Protein AF-A0A388LD22-F1 (afdb_monomer_lite)

Radius of gyration: 43.07 Å; chains: 1; bounding box: 97×77×135 Å

Secondary structure (DSSP, 8-state):
-HHHHHHHHHHHHHHHHHHHHHHHHHHHHHHHHHHHHHHHHHHHHHHHHHHHHHHHHHHHHHHHHHHHHHHHHHHHHHHHHHHHHHHHHHHHHHHHHHHHHHSS---------------------THHHHHHHHHHHHHT--------------------------------------------------------------------PPPP-------------GGGS-HHHHHHHHHHHHHHHHTS-HHHHHHHHHHTT--GGGGGGS--

Organism: Chara braunii (NCBI:txid69332)

Foldseek 3Di:
DVVVVVVVVVVVVVVVVVVVVVVVVVVVVVVVVVVVVVVVVVVVVVVVVVVVVVVVVVVVVVVVVVVVVVVVVVVVVVVVVVVVVVVVVVCVVVVVVVVVVVVPDDDDPDDDDDDDDDDDPDPDDPVVVVVVVVVVVVVVPCPDPPDPPDDDPPPDDDPPPDPPPPDPPPDPPPPPPPDDDPDDDDDDDDDDDDDDDDDDDDDPPDDPDDDDDDDDDPDPDDPPPCPVPDPVVVVVVVVVVVVVVVPDDPVVVCVVCVVVVHDPPPVVPPPD

pLDDT: mean 76.44, std 18.92, range [42.19, 98.38]

Structure (mmCIF, N/CA/C/O backbone):
data_AF-A0A388LD22-F1
#
_entry.id   AF-A0A388LD22-F1
#
loop_
_atom_site.group_PDB
_atom_site.id
_atom_site.type_symbol
_atom_site.label_atom_id
_atom_site.label_alt_id
_atom_site.label_comp_id
_atom_site.label_asym_id
_atom_site.label_entity_id
_atom_site.label_seq_id
_atom_site.pdbx_PDB_ins_code
_atom_site.Cartn_x
_atom_site.Cartn_y
_atom_site.Cartn_z
_atom_site.occupancy
_atom_site.B_iso_or_equiv
_atom_site.auth_seq_id
_atom_site.auth_comp_id
_atom_site.auth_asym_id
_atom_site.auth_atom_id
_atom_site.pdbx_PDB_model_num
ATOM 1 N N . MET A 1 1 ? 52.235 -2.808 -71.704 1.00 69.81 1 MET A N 1
ATOM 2 C CA . MET A 1 1 ? 52.007 -1.553 -70.955 1.00 69.81 1 MET A CA 1
ATOM 3 C C . MET A 1 1 ? 50.597 -1.474 -70.365 1.00 69.81 1 MET A C 1
ATOM 5 O O . MET A 1 1 ? 50.508 -1.352 -69.155 1.00 69.81 1 MET A O 1
ATOM 9 N N . GLN A 1 2 ? 49.519 -1.653 -71.145 1.00 79.75 2 GLN A N 1
ATOM 10 C CA . GLN A 1 2 ? 48.123 -1.563 -70.656 1.00 79.75 2 GLN A CA 1
ATOM 11 C C . GLN A 1 2 ? 47.804 -2.448 -69.430 1.00 79.75 2 GLN A C 1
ATOM 13 O O . GLN A 1 2 ? 47.361 -1.948 -68.404 1.00 79.75 2 GLN A O 1
ATOM 18 N N . LYS A 1 3 ? 48.159 -3.742 -69.484 1.00 83.69 3 LYS A N 1
ATOM 19 C CA . LYS A 1 3 ? 47.869 -4.717 -68.411 1.00 83.69 3 LYS A CA 1
ATOM 20 C C . LYS A 1 3 ? 48.459 -4.347 -67.040 1.00 83.69 3 LYS A C 1
ATOM 22 O O . LYS A 1 3 ? 47.874 -4.673 -66.016 1.00 83.69 3 LYS A O 1
ATOM 27 N N . VAL A 1 4 ? 49.608 -3.665 -67.016 1.00 86.69 4 VAL A N 1
ATOM 28 C CA . VAL A 1 4 ? 50.278 -3.244 -65.769 1.00 86.69 4 VAL A CA 1
ATOM 29 C C . VAL A 1 4 ? 49.558 -2.048 -65.140 1.00 86.69 4 VAL A C 1
ATOM 31 O O . VAL A 1 4 ? 49.482 -1.946 -63.917 1.00 86.69 4 VAL A O 1
ATOM 34 N N . PHE A 1 5 ? 48.996 -1.162 -65.966 1.00 87.69 5 PHE A N 1
ATOM 35 C CA . PHE A 1 5 ? 48.188 -0.035 -65.502 1.00 87.69 5 PHE A CA 1
ATOM 36 C C . PHE A 1 5 ? 46.855 -0.501 -64.913 1.00 87.69 5 PHE A C 1
ATOM 38 O O . PHE A 1 5 ? 46.492 -0.062 -63.822 1.00 87.69 5 PHE A O 1
ATOM 45 N N . ASP A 1 6 ? 46.177 -1.442 -65.570 1.00 91.38 6 ASP A N 1
ATOM 46 C CA . ASP A 1 6 ? 44.896 -1.979 -65.093 1.00 91.38 6 ASP A CA 1
ATOM 47 C C . ASP A 1 6 ? 45.047 -2.669 -63.726 1.00 91.38 6 ASP A C 1
ATOM 49 O O . ASP A 1 6 ? 44.253 -2.447 -62.809 1.00 91.38 6 ASP A O 1
ATOM 53 N N . GLU A 1 7 ? 46.127 -3.430 -63.529 1.00 91.25 7 GLU A N 1
ATOM 54 C CA . GLU A 1 7 ? 46.421 -4.082 -62.249 1.00 91.25 7 GLU A CA 1
ATOM 55 C C . GLU A 1 7 ? 46.709 -3.069 -61.122 1.00 91.25 7 GLU A C 1
ATOM 57 O O . GLU A 1 7 ? 46.313 -3.272 -59.969 1.00 91.25 7 GLU A O 1
ATOM 62 N N . GLN A 1 8 ? 47.367 -1.946 -61.433 1.00 91.06 8 GLN A N 1
ATOM 63 C CA . GLN A 1 8 ? 47.587 -0.870 -60.463 1.00 91.06 8 GLN A CA 1
ATOM 64 C C . GLN A 1 8 ? 46.289 -0.136 -60.101 1.00 91.06 8 GLN A C 1
ATOM 66 O O . GLN A 1 8 ? 46.113 0.232 -58.935 1.00 91.06 8 GLN A O 1
ATOM 71 N N . CYS A 1 9 ? 45.377 0.056 -61.058 1.00 91.19 9 CYS A N 1
ATOM 72 C CA . CYS A 1 9 ? 44.057 0.638 -60.815 1.00 91.19 9 CYS A CA 1
ATOM 73 C C . CYS A 1 9 ? 43.210 -0.257 -59.898 1.00 91.19 9 CYS A C 1
ATOM 75 O O . CYS A 1 9 ? 42.707 0.226 -58.883 1.00 91.19 9 CYS A O 1
ATOM 77 N N . LEU A 1 10 ? 43.162 -1.568 -60.162 1.00 92.38 10 LEU A N 1
ATOM 78 C CA . LEU A 1 10 ? 42.435 -2.534 -59.327 1.00 92.38 10 LEU A CA 1
ATOM 79 C C . LEU A 1 10 ? 42.973 -2.585 -57.888 1.00 92.38 10 LEU A C 1
ATOM 81 O O . LEU A 1 10 ? 42.200 -2.581 -56.931 1.00 92.38 10 LEU A O 1
ATOM 85 N N . LYS A 1 11 ? 44.301 -2.550 -57.703 1.00 93.56 11 LYS A N 1
ATOM 86 C CA . LYS A 1 11 ? 44.918 -2.514 -56.361 1.00 93.56 11 LYS A CA 1
ATOM 87 C C . LYS A 1 11 ? 44.591 -1.228 -55.591 1.00 93.56 11 LYS A C 1
ATOM 89 O O . LYS A 1 11 ? 44.480 -1.266 -54.364 1.00 93.56 11 LYS A O 1
ATOM 94 N N . LYS A 1 12 ? 44.458 -0.085 -56.272 1.00 91.75 12 LYS A N 1
ATOM 95 C CA . LYS A 1 12 ? 44.062 1.190 -55.643 1.00 91.75 12 LYS A CA 1
ATOM 96 C C . LYS A 1 12 ? 42.580 1.193 -55.270 1.00 91.75 12 LYS A C 1
ATOM 98 O O . LYS A 1 12 ? 42.243 1.604 -54.162 1.00 91.75 12 LYS A O 1
ATOM 103 N N . GLU A 1 13 ? 41.723 0.682 -56.148 1.00 92.69 13 GLU A N 1
ATOM 104 C CA . GLU A 1 13 ? 40.285 0.555 -55.900 1.00 92.69 13 GLU A CA 1
ATOM 105 C C . GLU A 1 13 ? 39.991 -0.407 -54.739 1.00 92.69 13 GLU A C 1
ATOM 107 O O . GLU A 1 13 ? 39.203 -0.093 -53.845 1.00 92.69 13 GLU A O 1
ATOM 112 N N . GLU A 1 14 ? 40.699 -1.537 -54.667 1.00 93.19 14 GLU A N 1
ATOM 113 C CA . GLU A 1 14 ? 40.552 -2.486 -53.565 1.00 93.19 14 GLU A CA 1
ATOM 114 C C . GLU A 1 14 ? 40.976 -1.876 -52.217 1.00 93.19 14 GLU A C 1
ATOM 116 O O . GLU A 1 14 ? 40.280 -2.041 -51.209 1.00 93.19 14 GLU A O 1
ATOM 121 N N . LYS A 1 15 ? 42.090 -1.128 -52.182 1.00 94.25 15 LYS A N 1
ATOM 122 C CA . LYS A 1 15 ? 42.523 -0.403 -50.976 1.00 94.25 15 LYS A CA 1
ATOM 123 C C . LYS A 1 15 ? 41.493 0.643 -50.549 1.00 94.25 15 LYS A C 1
ATOM 125 O O . LYS A 1 15 ? 41.143 0.682 -49.370 1.00 94.25 15 LYS A O 1
ATOM 130 N N . ALA A 1 16 ? 40.950 1.414 -51.493 1.00 93.94 16 ALA A N 1
ATOM 131 C CA . ALA A 1 16 ? 39.903 2.396 -51.216 1.00 93.94 16 ALA A CA 1
ATOM 132 C C . ALA A 1 16 ? 38.631 1.737 -50.651 1.00 93.94 16 ALA A C 1
ATOM 134 O O . ALA A 1 16 ? 38.069 2.220 -49.664 1.00 93.94 16 ALA A O 1
ATOM 135 N N . ARG A 1 17 ? 38.218 0.583 -51.197 1.00 93.38 17 ARG A N 1
ATOM 136 C CA . ARG A 1 17 ? 37.070 -0.184 -50.689 1.00 93.38 17 ARG A CA 1
ATOM 137 C C . ARG A 1 17 ? 37.303 -0.673 -49.258 1.00 93.38 17 ARG A C 1
ATOM 139 O O . ARG A 1 17 ? 36.432 -0.499 -48.408 1.00 93.38 17 ARG A O 1
ATOM 146 N N . ARG A 1 18 ? 38.488 -1.228 -48.970 1.00 93.31 18 ARG A N 1
ATOM 147 C CA . ARG A 1 18 ? 38.866 -1.701 -47.623 1.00 93.31 18 ARG A CA 1
ATOM 148 C C . ARG A 1 18 ? 38.928 -0.558 -46.604 1.00 93.31 18 ARG A C 1
ATOM 150 O O . ARG A 1 18 ? 38.537 -0.744 -45.454 1.00 93.31 18 ARG A O 1
ATOM 157 N N . GLU A 1 19 ? 39.396 0.627 -46.991 1.00 95.44 19 GLU A N 1
ATOM 158 C CA . GLU A 1 19 ? 39.390 1.805 -46.112 1.00 95.44 19 GLU A CA 1
ATOM 159 C C . GLU A 1 19 ? 37.977 2.325 -45.839 1.00 95.44 19 GLU A C 1
ATOM 161 O O . GLU A 1 19 ? 37.654 2.660 -44.697 1.00 95.44 19 GLU A O 1
ATOM 166 N N . GLN A 1 20 ? 37.114 2.358 -46.857 1.00 92.31 20 GLN A N 1
ATOM 167 C CA . GLN A 1 20 ? 35.723 2.766 -46.687 1.00 92.31 20 GLN A CA 1
ATOM 168 C C . GLN A 1 20 ? 34.954 1.785 -45.792 1.00 92.31 20 GLN A C 1
ATOM 170 O O . GLN A 1 20 ? 34.170 2.213 -44.946 1.00 92.31 20 GLN A O 1
ATOM 175 N N . GLU A 1 21 ? 35.197 0.482 -45.936 1.00 94.31 21 GLU A N 1
ATOM 176 C CA . GLU A 1 21 ? 34.601 -0.553 -45.090 1.00 94.31 21 GLU A CA 1
ATOM 177 C C . GLU A 1 21 ? 35.047 -0.418 -43.627 1.00 94.31 21 GLU A C 1
ATOM 179 O O . GLU A 1 21 ? 34.206 -0.433 -42.732 1.00 94.31 21 GLU A O 1
ATOM 184 N N . LYS A 1 22 ? 36.340 -0.165 -43.372 1.00 94.81 22 LYS A N 1
ATOM 185 C CA . LYS A 1 22 ? 36.852 0.107 -42.015 1.00 94.81 22 LYS A CA 1
ATOM 186 C C . LYS A 1 22 ? 36.227 1.357 -41.391 1.00 94.81 22 LYS A C 1
ATOM 188 O O . LYS A 1 22 ? 35.854 1.324 -40.221 1.00 94.81 22 LYS A O 1
ATOM 193 N N . LYS A 1 23 ? 36.077 2.445 -42.157 1.00 94.12 23 LYS A N 1
ATOM 194 C CA . LYS A 1 23 ? 35.417 3.676 -41.680 1.00 94.12 23 LYS A CA 1
ATOM 195 C C . LYS A 1 23 ? 33.948 3.424 -41.328 1.00 94.12 23 LYS A C 1
ATOM 197 O O . LYS A 1 23 ? 33.518 3.801 -40.243 1.00 94.12 23 LYS A O 1
ATOM 202 N N . LYS A 1 24 ? 33.213 2.711 -42.189 1.00 94.69 24 LYS A N 1
ATOM 203 C CA . LYS A 1 24 ? 31.816 2.316 -41.936 1.00 94.69 24 LYS A CA 1
ATOM 204 C C . LYS A 1 24 ? 31.685 1.388 -40.725 1.00 94.69 24 LYS A C 1
ATOM 206 O O . LYS A 1 24 ? 30.758 1.546 -39.939 1.00 94.69 24 LYS A O 1
ATOM 211 N N . ALA A 1 25 ? 32.608 0.443 -40.544 1.00 95.19 25 ALA A N 1
ATOM 212 C CA . ALA A 1 25 ? 32.609 -0.453 -39.388 1.00 95.19 25 ALA A CA 1
ATOM 213 C C . ALA A 1 25 ? 32.804 0.313 -38.067 1.00 95.19 25 ALA A C 1
ATOM 215 O O . ALA A 1 25 ? 32.069 0.075 -37.110 1.00 95.19 25 ALA A O 1
ATOM 216 N N . LEU A 1 26 ? 33.733 1.275 -38.036 1.00 95.56 26 LEU A N 1
ATOM 217 C CA . LEU A 1 26 ? 33.962 2.133 -36.868 1.00 95.56 26 LEU A CA 1
ATOM 218 C C . LEU A 1 26 ? 32.749 3.019 -36.551 1.00 95.56 26 LEU A C 1
ATOM 220 O O . LEU A 1 26 ? 32.374 3.145 -35.386 1.00 95.56 26 LEU A O 1
ATOM 224 N N . GLU A 1 27 ? 32.109 3.596 -37.569 1.00 95.44 27 GLU A N 1
ATOM 225 C CA . GLU A 1 27 ? 30.892 4.400 -37.403 1.00 95.44 27 GLU A CA 1
ATOM 226 C C . GLU A 1 27 ? 29.727 3.556 -36.856 1.00 95.44 27 GLU A C 1
ATOM 228 O O . GLU A 1 27 ? 29.068 3.952 -35.893 1.00 95.44 27 GLU A O 1
ATOM 233 N N . CYS A 1 28 ? 29.524 2.349 -37.394 1.00 94.00 28 CYS A N 1
ATOM 234 C CA . CYS A 1 28 ? 28.531 1.403 -36.883 1.00 94.00 28 CYS A CA 1
ATOM 235 C C . CYS A 1 28 ? 28.787 1.025 -35.414 1.00 94.00 28 CYS A C 1
ATOM 237 O O . CYS A 1 28 ? 27.847 0.991 -34.617 1.00 94.00 28 CYS A O 1
ATOM 239 N N . GLU A 1 29 ? 30.042 0.778 -35.026 1.00 94.88 29 GLU A N 1
ATOM 240 C CA . GLU A 1 29 ? 30.399 0.447 -33.641 1.00 94.88 29 GLU A CA 1
ATOM 241 C C . GLU A 1 29 ? 30.153 1.632 -32.688 1.00 94.88 29 GLU A C 1
ATOM 243 O O . GLU A 1 29 ? 29.642 1.455 -31.575 1.00 94.88 29 GLU A O 1
ATOM 248 N N . GLN A 1 30 ? 30.472 2.857 -33.117 1.00 93.25 30 GLN A N 1
ATOM 249 C CA . GLN A 1 30 ? 30.191 4.072 -32.349 1.00 93.25 30 GLN A CA 1
ATOM 250 C C . GLN A 1 30 ? 28.683 4.289 -32.175 1.00 93.25 30 GLN A C 1
ATOM 252 O O . GLN A 1 30 ? 28.220 4.468 -31.043 1.00 93.25 30 GLN A O 1
ATOM 257 N N . ALA A 1 31 ? 27.903 4.166 -33.252 1.00 95.56 31 ALA A N 1
ATOM 258 C CA . ALA A 1 31 ? 26.446 4.267 -33.208 1.00 95.56 31 ALA A CA 1
ATOM 259 C C . ALA A 1 31 ? 25.820 3.200 -32.289 1.00 95.56 31 ALA A C 1
ATOM 261 O O . ALA A 1 31 ? 24.867 3.474 -31.548 1.00 95.56 31 ALA A O 1
ATOM 262 N N . GLU A 1 32 ? 26.367 1.979 -32.266 1.00 94.81 32 GLU A N 1
ATOM 263 C CA . GLU A 1 32 ? 25.901 0.941 -31.349 1.00 94.81 32 GLU A CA 1
ATOM 264 C C . GLU A 1 32 ? 26.221 1.282 -29.887 1.00 94.81 32 GLU A C 1
ATOM 266 O O . GLU A 1 32 ? 25.338 1.179 -29.025 1.00 94.81 32 GLU A O 1
ATOM 271 N N . LYS A 1 33 ? 27.440 1.752 -29.591 1.00 95.62 33 LYS A N 1
ATOM 272 C CA . LYS A 1 33 ? 27.830 2.192 -28.240 1.00 95.62 33 LYS A CA 1
ATOM 273 C C . LYS A 1 33 ? 26.932 3.322 -27.737 1.00 95.62 33 LYS A C 1
ATOM 275 O O . LYS A 1 33 ? 26.499 3.284 -26.582 1.00 95.62 33 LYS A O 1
ATOM 280 N N . GLU A 1 34 ? 26.589 4.291 -28.581 1.00 95.50 34 GLU A N 1
ATOM 281 C CA . GLU A 1 34 ? 25.644 5.357 -28.231 1.00 95.50 34 GLU A CA 1
ATOM 282 C C . GLU A 1 34 ? 24.239 4.818 -27.968 1.00 95.50 34 GLU A C 1
ATOM 284 O O . GLU A 1 34 ? 23.622 5.139 -26.945 1.00 95.50 34 GLU A O 1
ATOM 289 N N . ARG A 1 35 ? 23.750 3.908 -28.817 1.00 93.88 35 ARG A N 1
ATOM 290 C CA . ARG A 1 35 ? 22.450 3.257 -28.617 1.00 93.88 35 ARG A CA 1
ATOM 291 C C . ARG A 1 35 ? 22.416 2.449 -27.319 1.00 93.88 35 ARG A C 1
ATOM 293 O O . ARG A 1 35 ? 21.396 2.444 -26.625 1.00 93.88 35 ARG A O 1
ATOM 300 N N . GLN A 1 36 ? 23.512 1.785 -26.957 1.00 94.00 36 GLN A N 1
ATOM 301 C CA . GLN A 1 36 ? 23.638 1.069 -25.689 1.00 94.00 36 GLN A CA 1
ATOM 302 C C . GLN A 1 36 ? 23.667 2.030 -24.490 1.00 94.00 36 GLN A C 1
ATOM 304 O O . GLN A 1 36 ? 22.960 1.785 -23.509 1.00 94.00 36 GLN A O 1
ATOM 309 N N . LYS A 1 37 ? 24.401 3.150 -24.564 1.00 95.88 37 LYS A N 1
ATOM 310 C CA . LYS A 1 37 ? 24.402 4.196 -23.523 1.00 95.88 37 LYS A CA 1
ATOM 311 C C . LYS A 1 37 ? 23.009 4.807 -23.333 1.00 95.88 37 LYS A C 1
ATOM 313 O O . LYS A 1 37 ? 22.539 4.904 -22.200 1.00 95.88 37 LYS A O 1
ATOM 318 N N . ALA A 1 38 ? 22.301 5.115 -24.420 1.00 96.12 38 ALA A N 1
ATOM 319 C CA . ALA A 1 38 ? 20.931 5.626 -24.380 1.00 96.12 38 ALA A CA 1
ATOM 320 C C . ALA A 1 38 ? 19.940 4.612 -23.778 1.00 96.12 38 ALA A C 1
ATOM 322 O O . ALA A 1 38 ? 19.046 4.980 -23.013 1.00 96.12 38 ALA A O 1
ATOM 323 N N . LYS A 1 39 ? 20.100 3.315 -24.072 1.00 95.81 39 LYS A N 1
ATOM 324 C CA . LYS A 1 39 ? 19.303 2.252 -23.434 1.00 95.81 39 LYS A CA 1
ATOM 325 C C . LYS A 1 39 ? 19.588 2.152 -21.934 1.00 95.81 39 LYS A C 1
ATOM 327 O O . LYS A 1 39 ? 18.640 2.035 -21.158 1.00 95.81 39 LYS A O 1
ATOM 332 N N . LYS A 1 40 ? 20.858 2.222 -21.518 1.00 95.62 40 LYS A N 1
ATOM 333 C CA . LYS A 1 40 ? 21.257 2.179 -20.100 1.00 95.62 40 LYS A CA 1
ATOM 334 C C . LYS A 1 40 ? 20.705 3.376 -19.323 1.00 95.62 40 LYS A C 1
ATOM 336 O O . LYS A 1 40 ? 20.077 3.166 -18.290 1.00 95.62 40 LYS A O 1
ATOM 341 N N . SER A 1 41 ? 20.825 4.595 -19.851 1.00 94.81 41 SER A N 1
ATOM 342 C CA . SER A 1 41 ? 20.297 5.795 -19.187 1.00 94.81 41 SER A CA 1
ATOM 343 C C . SER A 1 41 ? 18.767 5.788 -19.093 1.00 94.81 41 SER A C 1
ATOM 345 O O . SER A 1 41 ? 18.208 6.143 -18.055 1.00 94.81 41 SER A O 1
ATOM 347 N N . ARG A 1 42 ? 18.058 5.306 -20.127 1.00 95.00 42 ARG A N 1
ATOM 348 C CA . ARG A 1 42 ? 16.599 5.095 -20.061 1.00 95.00 42 ARG A CA 1
ATOM 349 C C . ARG A 1 42 ? 16.223 4.056 -19.005 1.00 95.00 42 ARG A C 1
ATOM 351 O O . ARG A 1 42 ? 15.311 4.297 -18.217 1.00 95.00 42 ARG A O 1
ATOM 358 N N . ALA A 1 43 ? 16.923 2.923 -18.959 1.00 95.88 43 ALA A N 1
ATOM 359 C CA . ALA A 1 43 ? 16.673 1.880 -17.966 1.00 95.88 43 ALA A CA 1
ATOM 360 C C . ALA A 1 43 ? 16.935 2.371 -16.533 1.00 95.88 43 ALA A C 1
ATOM 362 O O . ALA A 1 43 ? 16.177 2.041 -15.621 1.00 95.88 43 ALA A O 1
ATOM 363 N N . GLU A 1 44 ? 17.967 3.188 -16.334 1.00 96.62 44 GLU A N 1
ATOM 364 C CA . GLU A 1 44 ? 18.273 3.796 -15.043 1.00 96.62 44 GLU A CA 1
ATOM 365 C C . GLU A 1 44 ? 17.193 4.790 -14.604 1.00 96.62 44 GLU A C 1
ATOM 367 O O . GLU A 1 44 ? 16.710 4.692 -13.478 1.00 96.62 44 GLU A O 1
ATOM 372 N N . LYS A 1 45 ? 16.734 5.681 -15.494 1.00 96.56 45 LYS A N 1
ATOM 373 C CA . LYS A 1 45 ? 15.617 6.600 -15.204 1.00 96.56 45 LYS A CA 1
ATOM 374 C C . LYS A 1 45 ? 14.358 5.842 -14.780 1.00 96.56 45 LYS A C 1
ATOM 376 O O . LYS A 1 45 ? 13.735 6.193 -13.783 1.00 96.56 45 LYS A O 1
ATOM 381 N N . VAL A 1 46 ? 14.022 4.755 -15.479 1.00 96.94 46 VAL A N 1
ATOM 382 C CA . VAL A 1 46 ? 12.882 3.896 -15.115 1.00 96.94 46 VAL A CA 1
ATOM 383 C C . VAL A 1 46 ? 13.084 3.246 -13.743 1.00 96.94 46 VAL A C 1
ATOM 385 O O . VAL A 1 46 ? 12.139 3.180 -12.960 1.00 96.94 46 VAL A O 1
ATOM 388 N N . ARG A 1 47 ? 14.301 2.793 -13.415 1.00 96.38 47 ARG A N 1
ATOM 389 C CA . ARG A 1 47 ? 14.615 2.238 -12.088 1.00 96.38 47 ARG A CA 1
ATOM 390 C C . ARG A 1 47 ? 14.507 3.281 -10.978 1.00 96.38 47 ARG A C 1
ATOM 392 O O . ARG A 1 47 ? 13.960 2.954 -9.930 1.00 96.38 47 ARG A O 1
ATOM 399 N N . ARG A 1 48 ? 14.982 4.510 -11.206 1.00 96.38 48 ARG A N 1
ATOM 400 C CA . ARG A 1 48 ? 14.877 5.617 -10.241 1.00 96.38 48 ARG A CA 1
ATOM 401 C C . ARG A 1 48 ? 13.414 5.957 -9.954 1.00 96.38 48 ARG A C 1
ATOM 403 O O . ARG A 1 48 ? 13.010 5.903 -8.799 1.00 96.38 48 ARG A O 1
ATOM 410 N N . LEU A 1 49 ? 12.605 6.147 -10.998 1.00 97.31 49 LEU A N 1
ATOM 411 C CA . LEU A 1 49 ? 11.163 6.401 -10.865 1.00 97.31 49 LEU A CA 1
ATOM 412 C C . LEU A 1 49 ? 10.423 5.246 -10.175 1.00 97.31 49 LEU A C 1
ATOM 414 O O . LEU A 1 49 ? 9.524 5.463 -9.369 1.00 97.31 49 LEU A O 1
ATOM 418 N N . ALA A 1 50 ? 10.789 3.995 -10.472 1.00 96.81 50 ALA A N 1
ATOM 419 C CA . ALA A 1 50 ? 10.211 2.839 -9.791 1.00 96.81 50 ALA A CA 1
ATOM 420 C C . ALA A 1 50 ? 10.621 2.762 -8.309 1.00 96.81 50 ALA A C 1
ATOM 422 O O . ALA A 1 50 ? 9.840 2.283 -7.490 1.00 96.81 50 ALA A O 1
ATOM 423 N N . GLY A 1 51 ? 11.832 3.209 -7.967 1.00 96.56 51 GLY A N 1
ATOM 424 C CA . GLY A 1 51 ? 12.308 3.305 -6.589 1.00 96.56 51 GLY A CA 1
ATOM 425 C C . GLY A 1 51 ? 11.575 4.385 -5.795 1.00 96.56 51 GLY A C 1
ATOM 426 O O . GLY A 1 51 ? 11.148 4.126 -4.676 1.00 96.56 51 GLY A O 1
ATOM 427 N N . GLU A 1 52 ? 11.365 5.554 -6.393 1.00 97.50 52 GLU A N 1
ATOM 428 C CA . GLU A 1 52 ? 10.622 6.666 -5.791 1.00 97.50 52 GLU A CA 1
ATOM 429 C C . GLU A 1 52 ? 9.173 6.279 -5.477 1.00 97.50 52 GLU A C 1
ATOM 431 O O . GLU A 1 52 ? 8.761 6.335 -4.322 1.00 97.50 52 GLU A O 1
ATOM 436 N N . LYS A 1 53 ? 8.452 5.706 -6.450 1.00 96.00 53 LYS A N 1
ATOM 437 C CA . LYS A 1 53 ? 7.081 5.204 -6.241 1.00 96.00 53 LYS A CA 1
ATOM 438 C C . LYS A 1 53 ? 6.977 4.146 -5.142 1.00 96.00 53 LYS A C 1
ATOM 440 O O . LYS A 1 53 ? 5.945 4.032 -4.488 1.00 96.00 53 LYS A O 1
ATOM 445 N N . ARG A 1 54 ? 8.021 3.329 -4.950 1.00 96.06 54 ARG A N 1
ATOM 446 C CA . ARG A 1 54 ? 8.059 2.346 -3.855 1.00 96.06 54 ARG A CA 1
ATOM 447 C C . ARG A 1 54 ? 8.188 3.024 -2.497 1.00 96.06 54 ARG A C 1
ATOM 449 O O . ARG A 1 54 ? 7.479 2.621 -1.586 1.00 96.06 54 ARG A O 1
ATOM 456 N N . ARG A 1 55 ? 9.039 4.047 -2.384 1.00 96.94 55 ARG A N 1
ATOM 457 C CA . ARG A 1 55 ? 9.194 4.832 -1.150 1.00 96.94 55 ARG A CA 1
ATOM 458 C C . ARG A 1 55 ? 7.910 5.583 -0.806 1.00 96.94 55 ARG A C 1
ATOM 460 O O . ARG A 1 55 ? 7.474 5.542 0.334 1.00 96.94 55 ARG A O 1
ATOM 467 N N . GLU A 1 56 ? 7.260 6.196 -1.794 1.00 97.00 56 GLU A N 1
ATOM 468 C CA . GLU A 1 56 ? 5.954 6.842 -1.601 1.00 97.00 56 GLU A CA 1
ATOM 469 C C . GLU A 1 56 ? 4.890 5.849 -1.111 1.00 97.00 56 GLU A C 1
ATOM 471 O O . GLU A 1 56 ? 4.164 6.134 -0.159 1.00 97.00 56 GLU A O 1
ATOM 476 N N . ALA A 1 57 ? 4.823 4.659 -1.720 1.00 97.31 57 ALA A N 1
ATOM 477 C CA . ALA A 1 57 ? 3.897 3.611 -1.300 1.00 97.31 57 ALA A CA 1
ATOM 478 C C . ALA A 1 57 ? 4.189 3.096 0.122 1.00 97.31 57 ALA A C 1
ATOM 480 O O . ALA A 1 57 ? 3.259 2.757 0.851 1.00 97.31 57 ALA A O 1
ATOM 481 N N . GLU A 1 58 ? 5.460 3.047 0.523 1.00 97.81 58 GLU A N 1
ATOM 482 C CA . GLU A 1 58 ? 5.885 2.661 1.871 1.00 97.81 58 GLU A CA 1
ATOM 483 C C . GLU A 1 58 ? 5.479 3.710 2.915 1.00 97.81 58 GLU A C 1
ATOM 485 O O . GLU A 1 58 ? 4.847 3.360 3.911 1.00 97.81 58 GLU A O 1
ATOM 490 N N . ILE A 1 59 ? 5.710 4.997 2.637 1.00 97.62 59 ILE A N 1
ATOM 491 C CA . ILE A 1 59 ? 5.274 6.111 3.497 1.00 97.62 59 ILE A CA 1
ATOM 492 C C . ILE A 1 59 ? 3.742 6.129 3.633 1.00 97.62 59 ILE A C 1
ATOM 494 O O . ILE A 1 59 ? 3.194 6.309 4.725 1.00 97.62 59 ILE A O 1
ATOM 498 N N . GLU A 1 60 ? 3.007 5.909 2.538 1.00 97.25 60 GLU A N 1
ATOM 499 C CA . GLU A 1 60 ? 1.544 5.823 2.585 1.00 97.25 60 GLU A CA 1
ATOM 500 C C . GLU A 1 60 ? 1.070 4.605 3.400 1.00 97.25 60 GLU A C 1
ATOM 502 O O . GLU A 1 60 ? 0.114 4.705 4.180 1.00 97.25 60 GLU A O 1
ATOM 507 N N . ALA A 1 61 ? 1.732 3.454 3.249 1.00 97.75 61 ALA A N 1
ATOM 508 C CA . ALA A 1 61 ? 1.437 2.251 4.022 1.00 97.75 61 ALA A CA 1
ATOM 509 C C . ALA A 1 61 ? 1.687 2.465 5.522 1.00 97.75 61 ALA A C 1
ATOM 511 O O . ALA A 1 61 ? 0.843 2.082 6.337 1.00 97.75 61 ALA A O 1
ATOM 512 N N . GLU A 1 62 ? 2.776 3.141 5.890 1.00 97.69 62 GLU A N 1
ATOM 513 C CA . GLU A 1 62 ? 3.079 3.512 7.272 1.00 97.69 62 GLU A CA 1
ATOM 514 C C . GLU A 1 62 ? 2.003 4.442 7.850 1.00 97.69 62 GLU A C 1
ATOM 516 O O . GLU A 1 62 ? 1.453 4.179 8.925 1.00 97.69 62 GLU A O 1
ATOM 521 N N . ARG A 1 63 ? 1.597 5.475 7.099 1.00 98.19 63 ARG A N 1
ATOM 522 C CA . ARG A 1 63 ? 0.500 6.367 7.504 1.00 98.19 63 ARG A CA 1
ATOM 523 C C . ARG A 1 63 ? -0.800 5.593 7.732 1.00 98.19 63 ARG A C 1
ATOM 525 O O . ARG A 1 63 ? -1.499 5.840 8.718 1.00 98.19 63 ARG A O 1
ATOM 532 N N . ARG A 1 64 ? -1.138 4.641 6.854 1.00 97.31 64 ARG A N 1
ATOM 533 C CA . ARG A 1 64 ? -2.316 3.774 7.029 1.00 97.31 64 ARG A CA 1
ATOM 534 C C . ARG A 1 64 ? -2.192 2.891 8.270 1.00 97.31 64 ARG A C 1
ATOM 536 O O . ARG A 1 64 ? -3.173 2.760 9.001 1.00 97.31 64 ARG A O 1
ATOM 543 N N . ALA A 1 65 ? -1.017 2.321 8.531 1.00 97.81 65 ALA A N 1
ATOM 544 C CA . ALA A 1 65 ? -0.767 1.509 9.718 1.00 97.81 65 ALA A CA 1
ATOM 545 C C . ALA A 1 65 ? -0.918 2.333 11.007 1.00 97.81 65 ALA A C 1
ATOM 547 O O . ALA A 1 65 ? -1.599 1.890 11.931 1.00 97.81 65 ALA A O 1
ATOM 548 N N . LYS A 1 66 ? -0.388 3.563 11.043 1.00 96.31 66 LYS A N 1
ATOM 549 C CA . LYS A 1 66 ? -0.564 4.497 12.167 1.00 96.31 66 LYS A CA 1
ATOM 550 C C . LYS A 1 66 ? -2.038 4.824 12.407 1.00 96.31 66 LYS A C 1
ATOM 552 O O . LYS A 1 66 ? -2.528 4.692 13.523 1.00 96.31 66 LYS A O 1
ATOM 557 N N . MET A 1 67 ? -2.781 5.155 11.349 1.00 97.44 67 MET A N 1
ATOM 558 C CA . MET A 1 67 ? -4.226 5.396 11.452 1.00 97.44 67 MET A CA 1
ATOM 559 C C . MET A 1 67 ? -4.997 4.161 11.933 1.00 97.44 67 MET A C 1
ATOM 561 O O . MET A 1 67 ? -5.979 4.303 12.659 1.00 97.44 67 MET A O 1
ATOM 565 N N . LYS A 1 68 ? -4.576 2.952 11.540 1.00 98.06 68 LYS A N 1
ATOM 566 C CA . LYS A 1 68 ? -5.171 1.700 12.021 1.00 98.06 68 LYS A CA 1
ATOM 567 C C . LYS A 1 68 ? -4.921 1.511 13.519 1.00 98.06 68 LYS A C 1
ATOM 569 O O . LYS A 1 68 ? -5.883 1.262 14.232 1.00 98.06 68 LYS A O 1
ATOM 574 N N . LYS A 1 69 ? -3.683 1.705 13.990 1.00 98.31 69 LYS A N 1
ATOM 575 C CA . LYS A 1 69 ? -3.334 1.639 15.421 1.00 98.31 69 LYS A CA 1
ATOM 576 C C . LYS A 1 69 ? -4.136 2.641 16.252 1.00 98.31 69 LYS A C 1
ATOM 578 O O . LYS A 1 69 ? -4.719 2.261 17.254 1.00 98.31 69 LYS A O 1
ATOM 583 N N . ASN A 1 70 ? -4.253 3.890 15.800 1.00 95.19 70 ASN A N 1
ATOM 584 C CA . ASN A 1 70 ? -5.040 4.904 16.513 1.00 95.19 70 ASN A CA 1
ATOM 585 C C . ASN A 1 70 ? -6.522 4.514 16.635 1.00 95.19 70 ASN A C 1
ATOM 587 O O . ASN A 1 70 ? -7.138 4.734 17.673 1.00 95.19 70 ASN A O 1
ATOM 591 N N . LYS A 1 71 ? -7.104 3.926 15.579 1.00 97.50 71 LYS A N 1
ATOM 592 C CA . LYS A 1 71 ? -8.484 3.419 15.622 1.00 97.50 71 LYS A CA 1
ATOM 593 C C . LYS A 1 71 ? -8.632 2.244 16.582 1.00 97.50 71 LYS A C 1
ATOM 595 O O . LYS A 1 71 ? -9.636 2.177 17.277 1.00 97.50 71 LYS A O 1
ATOM 600 N N . ASP A 1 72 ? -7.654 1.350 16.599 1.00 97.19 72 ASP A N 1
ATOM 601 C CA . ASP A 1 72 ? -7.630 0.182 17.476 1.00 97.19 72 ASP A CA 1
ATOM 602 C C . ASP A 1 72 ? -7.561 0.595 18.953 1.00 97.19 72 ASP A C 1
ATOM 604 O O . ASP A 1 72 ? -8.403 0.190 19.746 1.00 97.19 72 ASP A O 1
ATOM 608 N N . ILE A 1 73 ? -6.663 1.529 19.289 1.00 98.38 73 ILE A N 1
ATOM 609 C CA . ILE A 1 73 ? -6.565 2.128 20.630 1.00 98.38 73 ILE A CA 1
ATOM 610 C C . ILE A 1 73 ? -7.895 2.773 21.036 1.00 98.38 73 ILE A C 1
ATOM 612 O O . ILE A 1 73 ? -8.388 2.543 22.136 1.00 98.38 73 ILE A O 1
ATOM 616 N N . HIS A 1 74 ? -8.521 3.547 20.145 1.00 97.38 74 HIS A N 1
ATOM 617 C CA . HIS A 1 74 ? -9.813 4.180 20.433 1.00 97.38 74 HIS A CA 1
ATOM 618 C C . HIS A 1 74 ? -10.936 3.162 20.670 1.00 97.38 74 HIS A C 1
ATOM 620 O O . HIS A 1 74 ? -11.811 3.389 21.505 1.00 97.38 74 HIS A O 1
ATOM 626 N N . LEU A 1 75 ? -10.926 2.042 19.942 1.00 98.12 75 LEU A N 1
ATOM 627 C CA . LEU A 1 75 ? -11.865 0.945 20.165 1.00 98.12 75 LEU A CA 1
ATOM 628 C C . LEU A 1 75 ? -11.609 0.260 21.510 1.00 98.12 75 LEU A C 1
ATOM 630 O O . LEU A 1 75 ? -12.569 0.057 22.245 1.00 98.12 75 LEU A O 1
ATOM 634 N N . ALA A 1 76 ? -10.351 -0.011 21.863 1.00 97.94 76 ALA A N 1
ATOM 635 C CA . ALA A 1 76 ? -9.983 -0.591 23.154 1.00 97.94 76 ALA A CA 1
ATOM 636 C C . ALA A 1 76 ? -10.428 0.297 24.327 1.00 97.94 76 ALA A C 1
ATOM 638 O O . ALA A 1 76 ? -11.111 -0.174 25.229 1.00 97.94 76 ALA A O 1
ATOM 639 N N . VAL A 1 77 ? -10.162 1.607 24.269 1.00 98.38 77 VAL A N 1
ATOM 640 C CA . VAL A 1 77 ? -10.610 2.564 25.300 1.00 98.38 77 VAL A CA 1
ATOM 641 C C . VAL A 1 77 ? -12.137 2.573 25.437 1.00 98.38 77 VAL A C 1
ATOM 643 O O . VAL A 1 77 ? -12.666 2.626 26.547 1.00 98.38 77 VAL A O 1
ATOM 646 N N . ARG A 1 78 ? -12.874 2.507 24.320 1.00 98.31 78 ARG A N 1
ATOM 647 C CA . ARG A 1 78 ? -14.343 2.434 24.355 1.00 98.31 78 ARG A CA 1
ATOM 648 C C . ARG A 1 78 ? -14.855 1.123 24.941 1.00 98.31 78 ARG A C 1
ATOM 650 O O . ARG A 1 78 ? -15.856 1.165 25.647 1.00 98.31 78 ARG A O 1
ATOM 657 N N . LEU A 1 79 ? -14.214 -0.002 24.629 1.00 98.25 79 LEU A N 1
ATOM 658 C CA . LEU A 1 79 ? -14.581 -1.309 25.170 1.00 98.25 79 LEU A CA 1
ATOM 659 C C . LEU A 1 79 ? -14.333 -1.364 26.677 1.00 98.25 79 LEU A C 1
ATOM 661 O O . LEU A 1 79 ? -15.271 -1.679 27.398 1.00 98.25 79 LEU A O 1
ATOM 665 N N . ASN A 1 80 ? -13.168 -0.913 27.149 1.00 97.94 80 ASN A N 1
ATOM 666 C CA . ASN A 1 80 ? -12.868 -0.827 28.582 1.00 97.94 80 ASN A CA 1
ATOM 667 C C . ASN A 1 80 ? -13.917 0.017 29.318 1.00 97.94 80 ASN A C 1
ATOM 669 O O . ASN A 1 80 ? -14.487 -0.422 30.305 1.00 97.94 80 ASN A O 1
ATOM 673 N N . LYS A 1 81 ? -14.294 1.179 28.767 1.00 98.12 81 LYS A N 1
ATOM 674 C CA . LYS A 1 81 ? -15.351 2.013 29.364 1.00 98.12 81 LYS A CA 1
ATOM 675 C C . LYS A 1 81 ? -16.712 1.307 29.434 1.00 98.12 81 LYS A C 1
ATOM 677 O O . LYS A 1 81 ? -17.509 1.584 30.327 1.00 98.12 81 LYS A O 1
ATOM 682 N N . ILE A 1 82 ? -17.036 0.454 28.462 1.00 98.12 82 ILE A N 1
ATOM 683 C CA . ILE A 1 82 ? -18.277 -0.332 28.482 1.00 98.12 82 ILE A CA 1
ATOM 684 C C . ILE A 1 82 ? -18.187 -1.437 29.538 1.00 98.12 82 ILE A C 1
ATOM 686 O O . ILE A 1 82 ? -19.171 -1.657 30.242 1.00 98.12 82 ILE A O 1
ATOM 690 N N . GLU A 1 83 ? -17.035 -2.095 29.656 1.00 97.81 83 GLU A N 1
ATOM 691 C CA . GLU A 1 83 ? -16.769 -3.112 30.675 1.00 97.81 83 GLU A CA 1
ATOM 692 C C . GLU A 1 83 ? -16.866 -2.520 32.082 1.00 97.81 83 GLU A C 1
ATOM 694 O O . GLU A 1 83 ? -17.641 -3.029 32.887 1.00 97.81 83 GLU A O 1
ATOM 699 N N . ASP A 1 84 ? -16.203 -1.393 32.347 1.00 97.44 84 ASP A N 1
ATOM 700 C CA . ASP A 1 84 ? -16.256 -0.693 33.636 1.00 97.44 84 ASP A CA 1
ATOM 701 C C . ASP A 1 84 ? -17.700 -0.323 34.009 1.00 97.44 84 ASP A C 1
ATOM 703 O O . ASP A 1 84 ? -18.190 -0.680 35.080 1.00 97.44 84 ASP A O 1
ATOM 707 N N . ASN A 1 85 ? -18.441 0.291 33.079 1.00 97.88 85 ASN A N 1
ATOM 708 C CA . ASN A 1 85 ? -19.856 0.622 33.281 1.00 97.88 85 ASN A CA 1
ATOM 709 C C . ASN A 1 85 ? -20.718 -0.623 33.556 1.00 97.88 85 ASN A C 1
ATOM 711 O O . ASN A 1 85 ? -21.721 -0.551 34.272 1.00 97.88 85 ASN A O 1
ATOM 715 N N . TRP A 1 86 ? -20.392 -1.757 32.933 1.00 97.94 86 TRP A N 1
ATOM 716 C CA . TRP A 1 86 ? -21.093 -3.014 33.165 1.00 97.94 86 TRP A CA 1
ATOM 717 C C . TRP A 1 86 ? -20.773 -3.577 34.554 1.00 97.94 86 TRP A C 1
ATOM 719 O O . TRP A 1 86 ? -21.706 -3.947 35.268 1.00 97.94 86 TRP A O 1
ATOM 729 N N . PHE A 1 87 ? -19.504 -3.564 34.974 1.00 97.56 87 PHE A N 1
ATOM 730 C CA . PHE A 1 87 ? -19.082 -3.973 36.315 1.00 97.56 87 PHE A CA 1
ATOM 731 C C . PHE A 1 87 ? -19.701 -3.097 37.405 1.00 97.56 87 PHE A C 1
ATOM 733 O O . PHE A 1 87 ? -20.194 -3.623 38.400 1.00 97.56 87 PHE A O 1
ATOM 740 N N . GLU A 1 88 ? -19.761 -1.780 37.209 1.00 97.19 88 GLU A N 1
ATOM 741 C CA . GLU A 1 88 ? -20.435 -0.865 38.133 1.00 97.19 88 GLU A CA 1
ATOM 742 C C . GLU A 1 88 ? -21.918 -1.214 38.295 1.00 97.19 88 GLU A C 1
ATOM 744 O O . GLU A 1 88 ? -22.411 -1.339 39.417 1.00 97.19 88 GLU A O 1
ATOM 749 N N . ARG A 1 89 ? -22.640 -1.434 37.187 1.00 96.69 89 ARG A N 1
ATOM 750 C CA . ARG A 1 89 ? -24.058 -1.834 37.224 1.00 96.69 89 ARG A CA 1
ATOM 751 C C . ARG A 1 89 ? -24.250 -3.194 37.881 1.00 96.69 89 ARG A C 1
ATOM 753 O O . ARG A 1 89 ? -25.180 -3.363 38.670 1.00 96.69 89 ARG A O 1
ATOM 760 N N . LEU A 1 90 ? -23.381 -4.153 37.571 1.00 96.19 90 LEU A N 1
ATOM 761 C CA . LEU A 1 90 ? -23.406 -5.474 38.182 1.00 96.19 90 LEU A CA 1
ATOM 762 C C . LEU A 1 90 ? -23.213 -5.362 39.696 1.00 96.19 90 LEU A C 1
ATOM 764 O O . LEU A 1 90 ? -24.032 -5.884 40.445 1.00 96.19 90 LEU A O 1
ATOM 768 N N . ASN A 1 91 ? -22.204 -4.616 40.149 1.00 95.25 91 ASN A N 1
ATOM 769 C CA . ASN A 1 91 ? -21.934 -4.383 41.566 1.00 95.25 91 ASN A CA 1
ATOM 770 C C . ASN A 1 91 ? -23.077 -3.639 42.265 1.00 95.25 91 ASN A C 1
ATOM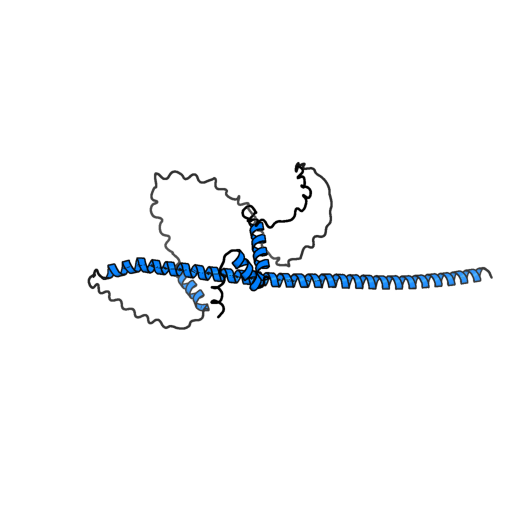 772 O O . ASN A 1 91 ? -23.380 -3.940 43.414 1.00 95.25 91 ASN A O 1
ATOM 776 N N . GLN A 1 92 ? -23.770 -2.719 41.592 1.00 95.38 92 GLN A N 1
ATOM 777 C CA . GLN A 1 92 ? -24.950 -2.055 42.159 1.00 95.38 92 GLN A CA 1
ATOM 778 C C . GLN A 1 92 ? -26.127 -3.019 42.370 1.00 95.38 92 GLN A C 1
ATOM 780 O O . GLN A 1 92 ? -26.802 -2.944 43.398 1.00 95.38 92 GLN A O 1
ATOM 785 N N . VAL A 1 93 ? -26.383 -3.924 41.419 1.00 95.44 93 VAL A N 1
ATOM 786 C CA . VAL A 1 93 ? -27.473 -4.913 41.515 1.00 95.44 93 VAL A CA 1
ATOM 787 C C . VAL A 1 93 ? -27.123 -6.007 42.522 1.00 95.44 93 VAL A C 1
ATOM 789 O O . VAL A 1 93 ? -27.895 -6.299 43.432 1.00 95.44 93 VAL A O 1
ATOM 792 N N . VAL A 1 94 ? -25.939 -6.594 42.376 1.00 94.38 94 VAL A N 1
ATOM 793 C CA . VAL A 1 94 ? -25.465 -7.729 43.170 1.00 94.38 94 VAL A CA 1
ATOM 794 C C . VAL A 1 94 ? -25.068 -7.294 44.580 1.00 94.38 94 VAL A C 1
ATOM 796 O O . VAL A 1 94 ? -25.426 -7.960 45.548 1.00 94.38 94 VAL A O 1
ATOM 799 N N . GLY A 1 95 ? -24.399 -6.150 44.727 1.00 91.88 95 GLY A N 1
ATOM 800 C CA . GLY A 1 95 ? -24.019 -5.595 46.026 1.00 91.88 95 GLY A CA 1
ATOM 801 C C . GLY A 1 95 ? -25.229 -5.320 46.919 1.00 91.88 95 GLY A C 1
ATOM 802 O O . GLY A 1 95 ? -25.194 -5.661 48.097 1.00 91.88 95 GLY A O 1
ATOM 803 N N . ARG A 1 96 ? -26.341 -4.815 46.359 1.00 87.00 96 ARG A N 1
ATOM 804 C CA . ARG A 1 96 ? -27.611 -4.664 47.097 1.00 87.00 96 ARG A CA 1
ATOM 805 C C . ARG A 1 96 ? -28.197 -5.999 47.552 1.00 87.00 96 ARG A C 1
ATOM 807 O O . ARG A 1 96 ? -28.770 -6.074 48.633 1.00 87.00 96 ARG A O 1
ATOM 814 N N . LEU A 1 97 ? -28.072 -7.050 46.743 1.00 86.56 97 LEU A N 1
ATOM 815 C CA . LEU A 1 97 ? -28.539 -8.380 47.137 1.00 86.56 97 LEU A CA 1
ATOM 816 C C . LEU A 1 97 ? -27.703 -8.918 48.305 1.00 86.56 97 LEU A C 1
ATOM 818 O O . LEU A 1 97 ? -28.278 -9.352 49.302 1.00 86.56 97 LEU A O 1
ATOM 822 N N . TYR A 1 98 ? -26.373 -8.806 48.238 1.00 82.44 98 TYR A N 1
ATOM 823 C CA . TYR A 1 98 ? -25.494 -9.284 49.307 1.00 82.44 98 TYR A CA 1
ATOM 824 C C . TYR A 1 98 ? -25.704 -8.554 50.637 1.00 82.44 98 TYR A C 1
ATOM 826 O O . TYR A 1 98 ? -25.773 -9.221 51.671 1.00 82.44 98 TYR A O 1
ATOM 834 N N . THR A 1 99 ? -25.881 -7.227 50.636 1.00 78.56 99 THR A N 1
ATOM 835 C CA . THR A 1 99 ? -26.130 -6.483 51.884 1.00 78.56 99 THR A CA 1
ATOM 836 C C . THR A 1 99 ? -27.431 -6.920 52.559 1.00 78.56 99 THR A C 1
ATOM 838 O O . THR A 1 99 ? -27.445 -7.150 53.761 1.00 78.56 99 THR A O 1
ATOM 841 N N . THR A 1 100 ? -28.503 -7.167 51.797 1.00 72.94 100 THR A N 1
ATOM 842 C CA . THR A 1 100 ? -29.789 -7.611 52.375 1.00 72.94 100 THR A CA 1
ATOM 843 C C . THR A 1 100 ? -29.780 -9.040 52.930 1.00 72.94 100 THR A C 1
ATOM 845 O O . THR A 1 100 ? -30.610 -9.377 53.777 1.00 72.94 100 THR A O 1
ATOM 848 N N . THR A 1 101 ? -28.866 -9.898 52.468 1.00 66.69 101 THR A N 1
ATOM 849 C CA . THR A 1 101 ? -28.762 -11.287 52.949 1.00 66.69 101 THR A CA 1
ATOM 850 C C . THR A 1 101 ? -27.903 -11.449 54.200 1.00 66.69 101 THR A C 1
ATOM 852 O O . THR A 1 101 ? -28.073 -12.444 54.901 1.00 66.69 101 THR A O 1
ATOM 855 N N . MET A 1 102 ? -27.024 -10.489 54.509 1.00 62.19 102 MET A N 1
ATOM 856 C CA . MET A 1 102 ? -26.150 -10.555 55.690 1.00 62.19 102 MET A CA 1
ATOM 857 C C . MET A 1 102 ? -26.858 -10.130 56.986 1.00 62.19 102 MET A C 1
ATOM 859 O O . MET A 1 102 ? -26.511 -10.627 58.054 1.00 62.19 102 MET A O 1
ATOM 863 N N . ASP A 1 103 ? -27.906 -9.305 56.902 1.00 59.50 103 ASP A N 1
ATOM 864 C CA . ASP A 1 103 ? -28.658 -8.846 58.083 1.00 59.50 103 ASP A CA 1
ATOM 865 C C . ASP A 1 103 ? -29.669 -9.882 58.609 1.00 59.50 103 ASP A C 1
ATOM 867 O O . ASP A 1 103 ? -30.207 -9.754 59.710 1.00 59.50 103 ASP A O 1
ATOM 871 N N . LYS A 1 104 ? -29.917 -10.961 57.858 1.00 62.47 104 LYS A N 1
ATOM 872 C CA . LYS A 1 104 ? -30.717 -12.100 58.324 1.00 62.47 104 LYS A CA 1
ATOM 873 C C . LYS A 1 104 ? -29.777 -13.169 58.863 1.00 62.47 104 LYS A C 1
ATOM 875 O O . LYS A 1 104 ? -29.467 -14.142 58.179 1.00 62.47 104 LYS A O 1
ATOM 880 N N . GLY A 1 105 ? -29.316 -12.944 60.094 1.00 56.56 105 GLY A N 1
ATOM 881 C CA . GLY A 1 105 ? -28.423 -13.833 60.827 1.00 56.56 105 GLY A CA 1
ATOM 882 C C . GLY A 1 105 ? -28.773 -15.312 60.653 1.00 56.56 105 GLY A C 1
ATOM 883 O O . GLY A 1 105 ? -29.907 -15.737 60.878 1.00 56.56 105 GLY A O 1
ATOM 884 N N . LYS A 1 106 ? -27.773 -16.112 60.276 1.00 58.16 106 LYS A N 1
ATOM 885 C CA . LYS A 1 106 ? -27.811 -17.561 60.450 1.00 58.16 106 LYS A CA 1
ATOM 886 C C . LYS A 1 106 ? -26.789 -17.965 61.494 1.00 58.16 106 LYS A C 1
ATOM 888 O O . LYS A 1 106 ? -25.631 -17.561 61.451 1.00 58.16 106 LYS A O 1
ATOM 893 N N . CYS A 1 107 ? -27.302 -18.754 62.431 1.00 55.75 107 CYS A N 1
ATOM 894 C CA . CYS A 1 107 ? -26.624 -19.506 63.466 1.00 55.75 107 CYS A CA 1
ATOM 895 C C . CYS A 1 107 ? -25.190 -19.886 63.089 1.00 55.75 107 CYS A C 1
ATOM 897 O O . CYS A 1 107 ? -24.952 -20.410 62.001 1.00 55.75 107 CYS A O 1
ATOM 899 N N . LYS A 1 108 ? -24.272 -19.683 64.043 1.00 50.59 108 LYS A N 1
ATOM 900 C CA . LYS A 1 108 ? -22.953 -20.323 64.110 1.00 50.59 108 LYS A CA 1
ATOM 901 C C . LYS A 1 108 ? -23.038 -21.755 63.565 1.00 50.59 108 LYS A C 1
ATOM 903 O O . LYS A 1 108 ? -23.505 -22.648 64.264 1.00 50.59 108 LYS A O 1
ATOM 908 N N . VAL A 1 109 ? -22.555 -21.980 62.350 1.00 58.00 109 VAL A N 1
ATOM 909 C CA . VAL A 1 109 ? -22.090 -23.300 61.926 1.00 58.00 109 VAL A CA 1
ATOM 910 C C . VAL A 1 109 ? -20.585 -23.170 61.807 1.00 58.00 109 VAL A C 1
ATOM 912 O O . VAL A 1 109 ? -20.047 -22.603 60.860 1.00 58.00 109 VAL A O 1
ATOM 915 N N . VAL A 1 110 ? -19.934 -23.613 62.877 1.00 52.75 110 VAL A N 1
ATOM 916 C CA . VAL A 1 110 ? -18.488 -23.731 63.007 1.00 52.75 110 VAL A CA 1
ATOM 917 C C . VAL A 1 110 ? -18.049 -24.848 62.069 1.00 52.75 110 VAL A C 1
ATOM 919 O O . VAL A 1 110 ? -18.221 -26.020 62.387 1.00 52.75 110 VAL A O 1
ATOM 922 N N . HIS A 1 111 ? -17.484 -24.497 60.918 1.00 49.62 111 HIS A N 1
ATOM 923 C CA . HIS A 1 111 ? -16.641 -25.424 60.177 1.00 49.62 111 HIS A CA 1
ATOM 924 C C . HIS A 1 111 ? -15.186 -25.047 60.426 1.00 49.62 111 HIS A C 1
ATOM 926 O O . HIS A 1 111 ? -14.685 -24.045 59.923 1.00 49.62 111 HIS A O 1
ATOM 932 N N . GLN A 1 112 ? -14.535 -25.865 61.253 1.00 48.81 112 GLN A N 1
ATOM 933 C CA . GLN A 1 112 ? -13.086 -25.940 61.322 1.00 48.81 112 GLN A CA 1
ATOM 934 C C . GLN A 1 112 ? -12.591 -26.449 59.966 1.00 48.81 112 GLN A C 1
ATOM 936 O O . GLN A 1 112 ? -12.924 -27.559 59.559 1.00 48.81 112 GLN A O 1
ATOM 941 N N . SER A 1 113 ? -11.828 -25.629 59.257 1.00 45.78 113 SER A N 1
ATOM 942 C CA . SER A 1 113 ? -10.991 -26.090 58.156 1.00 45.78 113 SER A CA 1
ATOM 943 C C . SER A 1 113 ? -9.654 -25.390 58.293 1.00 45.78 113 SER A C 1
ATOM 945 O O . SER A 1 113 ? -9.449 -24.289 57.787 1.00 45.78 113 SER A O 1
ATOM 947 N N . GLU A 1 114 ? -8.759 -26.048 59.019 1.00 51.06 114 GLU A N 1
ATOM 948 C CA . GLU A 1 114 ? -7.325 -25.839 58.910 1.00 51.06 114 GLU A CA 1
ATOM 949 C C . GLU A 1 114 ? -6.918 -26.116 57.463 1.00 51.06 114 GLU A C 1
ATOM 951 O O . GLU A 1 114 ? -7.186 -27.192 56.938 1.00 51.06 114 GLU A O 1
ATOM 956 N N . ASN A 1 115 ? -6.327 -25.128 56.798 1.00 47.81 115 ASN A N 1
ATOM 957 C CA . ASN A 1 115 ? -5.276 -25.351 55.812 1.00 47.81 115 ASN A CA 1
ATOM 958 C C . ASN A 1 115 ? -4.616 -24.007 55.511 1.00 47.81 115 ASN A C 1
ATOM 960 O O . ASN A 1 115 ? -5.050 -23.227 54.664 1.00 47.81 115 ASN A O 1
ATOM 964 N N . ASN A 1 116 ? -3.553 -23.755 56.271 1.00 55.66 116 ASN A N 1
ATOM 965 C CA . ASN A 1 116 ? -2.576 -22.711 56.021 1.00 55.66 116 ASN A CA 1
ATOM 966 C C . ASN A 1 116 ? -1.908 -22.971 54.667 1.00 55.66 116 ASN A C 1
ATOM 968 O O . ASN A 1 116 ? -1.151 -23.926 54.517 1.00 55.66 116 ASN A O 1
ATOM 972 N N . SER A 1 117 ? -2.170 -22.109 53.692 1.00 49.22 117 SER A N 1
ATOM 973 C CA . SER A 1 117 ? -1.409 -22.045 52.448 1.00 49.22 117 SER A CA 1
ATOM 974 C C . SER A 1 117 ? -0.903 -20.620 52.283 1.00 49.22 117 SER A C 1
ATOM 976 O O . SER A 1 117 ? -1.554 -19.780 51.665 1.00 49.22 117 SER A O 1
ATOM 978 N N . THR A 1 118 ? 0.257 -20.365 52.884 1.00 51.03 118 THR A N 1
ATOM 979 C CA . THR A 1 118 ? 1.089 -19.178 52.689 1.00 51.03 118 THR A CA 1
ATOM 980 C C . THR A 1 118 ? 1.385 -19.011 51.200 1.00 51.03 118 THR A C 1
ATOM 982 O O . THR A 1 118 ? 2.044 -19.854 50.595 1.00 51.03 118 THR A O 1
ATOM 985 N N . PHE A 1 119 ? 0.850 -17.951 50.600 1.00 48.56 119 PHE A N 1
ATOM 986 C CA . PHE A 1 119 ? 1.117 -17.5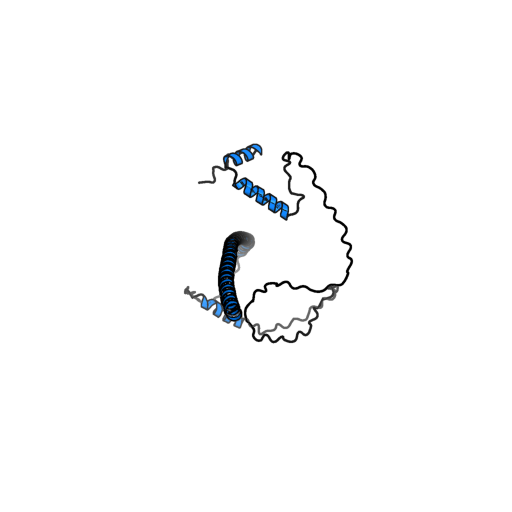81 49.216 1.00 48.56 119 PHE A CA 1
ATOM 987 C C . PHE A 1 119 ? 2.406 -16.751 49.189 1.00 48.56 119 PHE A C 1
ATOM 989 O O . PHE A 1 119 ? 2.410 -15.594 49.599 1.00 48.56 119 PHE A O 1
ATOM 996 N N . ASP A 1 120 ? 3.500 -17.401 48.801 1.00 55.09 120 ASP A N 1
ATOM 997 C CA . ASP A 1 120 ? 4.812 -16.797 48.576 1.00 55.09 120 ASP A CA 1
ATOM 998 C C . ASP A 1 120 ? 4.838 -16.167 47.174 1.00 55.09 120 ASP A C 1
ATOM 1000 O O . ASP A 1 120 ? 4.675 -16.858 46.163 1.00 55.09 120 ASP A O 1
ATOM 1004 N N . ASP A 1 121 ? 4.975 -14.843 47.135 1.00 55.84 121 ASP A N 1
ATOM 1005 C CA . ASP A 1 121 ? 4.963 -14.009 45.931 1.00 55.84 121 ASP A CA 1
ATOM 1006 C C . ASP A 1 121 ? 6.351 -14.048 45.273 1.00 55.84 121 ASP A C 1
ATOM 1008 O O . ASP A 1 121 ? 7.187 -13.158 45.422 1.00 55.84 121 ASP A O 1
ATOM 1012 N N . SER A 1 122 ? 6.639 -15.170 44.612 1.00 55.38 122 SER A N 1
ATOM 1013 C CA . SER A 1 122 ? 7.887 -15.384 43.885 1.00 55.38 122 SER A CA 1
ATOM 1014 C C . SER A 1 122 ? 7.701 -15.008 42.415 1.00 55.38 122 SER A C 1
ATOM 1016 O O . SER A 1 122 ? 7.027 -15.722 41.667 1.00 55.38 122 SER A O 1
ATOM 1018 N N . GLU A 1 123 ? 8.329 -13.896 42.008 1.00 60.31 123 GLU A N 1
ATOM 1019 C CA . GLU A 1 123 ? 8.508 -13.453 40.619 1.00 60.31 123 GLU A CA 1
ATOM 1020 C C . GLU A 1 123 ? 9.035 -14.604 39.741 1.00 60.31 123 GLU A C 1
ATOM 1022 O O . GLU A 1 123 ? 10.237 -14.870 39.655 1.00 60.31 123 GLU A O 1
ATOM 1027 N N . LYS A 1 124 ? 8.122 -15.321 39.080 1.00 55.97 124 LYS A N 1
ATOM 1028 C CA . LYS A 1 124 ? 8.444 -16.456 38.214 1.00 55.97 124 LYS A CA 1
ATOM 1029 C C . LYS A 1 124 ? 8.275 -16.085 36.752 1.00 55.97 124 LYS A C 1
ATOM 1031 O O . LYS A 1 124 ? 7.202 -15.705 36.300 1.00 55.97 124 LYS A O 1
ATOM 1036 N N . SER A 1 125 ? 9.368 -16.270 36.020 1.00 52.53 125 SER A N 1
ATOM 1037 C CA . SER A 1 125 ? 9.505 -16.079 34.581 1.00 52.53 125 SER A CA 1
ATOM 1038 C C . SER A 1 125 ? 8.356 -16.682 33.751 1.00 52.53 125 SER A C 1
ATOM 1040 O O . SER A 1 125 ? 7.944 -17.832 33.952 1.00 52.53 125 SER A O 1
ATOM 1042 N N . ASP A 1 126 ? 7.929 -15.917 32.740 1.00 57.16 126 ASP A N 1
ATOM 1043 C CA . ASP A 1 126 ? 6.789 -16.156 31.832 1.00 57.16 126 ASP A CA 1
ATOM 1044 C C . ASP A 1 126 ? 6.819 -17.474 31.035 1.00 57.16 126 ASP A C 1
ATOM 1046 O O . ASP A 1 126 ? 5.828 -17.860 30.413 1.00 57.16 126 ASP A O 1
ATOM 1050 N N . THR A 1 127 ? 7.931 -18.210 31.035 1.00 61.34 127 THR A N 1
ATOM 1051 C CA . THR A 1 127 ? 8.023 -19.507 30.347 1.00 61.34 127 THR A CA 1
ATOM 1052 C C . THR A 1 127 ? 7.349 -20.643 31.121 1.00 61.34 127 THR A C 1
ATOM 1054 O O . THR A 1 127 ? 7.001 -21.658 30.517 1.00 61.34 127 THR A O 1
ATOM 1057 N N . SER A 1 128 ? 7.105 -20.476 32.427 1.00 61.47 128 SER A N 1
ATOM 1058 C CA . SER A 1 128 ? 6.485 -21.509 33.273 1.00 61.47 128 SER A CA 1
ATOM 1059 C C . SER A 1 128 ? 4.956 -21.578 33.153 1.00 61.47 128 SER A C 1
ATOM 1061 O O . SER A 1 128 ? 4.378 -22.656 33.299 1.00 61.47 128 SER A O 1
ATOM 1063 N N . ILE A 1 129 ? 4.301 -20.472 32.782 1.00 72.38 129 ILE A N 1
ATOM 1064 C CA . ILE A 1 129 ? 2.834 -20.372 32.692 1.00 72.38 129 ILE A CA 1
ATOM 1065 C C . ILE A 1 129 ? 2.283 -21.326 31.623 1.00 72.38 129 ILE A C 1
ATOM 1067 O O . ILE A 1 129 ? 1.277 -22.003 31.833 1.00 72.38 129 ILE A O 1
ATOM 1071 N N . ALA A 1 130 ? 2.964 -21.434 30.477 1.00 74.56 130 ALA A N 1
ATOM 1072 C CA . ALA A 1 130 ? 2.538 -22.329 29.402 1.00 74.56 130 ALA A CA 1
ATOM 1073 C C . ALA A 1 130 ? 2.639 -23.812 29.802 1.00 74.56 130 ALA A C 1
ATOM 1075 O O . ALA A 1 130 ? 1.791 -24.615 29.410 1.00 74.56 130 ALA A O 1
ATOM 1076 N N . GLN A 1 131 ? 3.646 -24.175 30.601 1.00 82.50 131 GLN A N 1
ATOM 1077 C CA . GLN A 1 131 ? 3.822 -25.538 31.099 1.00 82.50 131 GLN A CA 1
ATOM 1078 C C . GLN A 1 131 ? 2.793 -25.872 32.189 1.00 82.50 131 GLN A C 1
ATOM 1080 O O . GLN A 1 131 ? 2.183 -26.940 32.142 1.00 82.50 131 GLN A O 1
ATOM 1085 N N . GLU A 1 132 ? 2.521 -24.934 33.099 1.00 82.44 132 GLU A N 1
ATOM 1086 C CA . GLU A 1 132 ? 1.505 -25.091 34.144 1.00 82.44 132 GLU A CA 1
ATOM 1087 C C . GLU A 1 132 ? 0.094 -25.247 33.554 1.00 82.44 132 GLU A C 1
ATOM 1089 O O . GLU A 1 132 ? -0.672 -26.121 33.971 1.00 82.44 132 GLU A O 1
ATOM 1094 N N . LEU A 1 133 ? -0.251 -24.457 32.530 1.00 84.94 133 LEU A N 1
ATOM 1095 C CA . LEU A 1 133 ? -1.524 -24.603 31.823 1.00 84.94 133 LEU A CA 1
ATOM 1096 C C . LEU A 1 133 ? -1.640 -25.972 31.147 1.00 84.94 133 LEU A C 1
ATOM 1098 O O . LEU A 1 133 ? -2.719 -26.563 31.162 1.00 84.94 133 LEU A O 1
ATOM 1102 N N . ASN A 1 134 ? -0.551 -26.513 30.601 1.00 82.62 134 ASN A N 1
ATOM 1103 C CA . ASN A 1 134 ? -0.569 -27.829 29.966 1.00 82.62 134 ASN A CA 1
ATOM 1104 C C . ASN A 1 134 ? -0.778 -28.957 30.993 1.00 82.62 134 ASN A C 1
ATOM 1106 O O . ASN A 1 134 ? -1.582 -29.861 30.762 1.00 82.62 134 ASN A O 1
ATOM 1110 N N . GLU A 1 135 ? -0.140 -28.870 32.163 1.00 86.56 135 GLU A N 1
ATOM 1111 C CA . GLU A 1 135 ? -0.351 -29.825 33.259 1.00 86.56 135 GLU A CA 1
ATOM 1112 C C . GLU A 1 135 ? -1.764 -29.741 33.849 1.00 86.56 135 GLU A C 1
ATOM 1114 O O . GLU A 1 135 ? -2.399 -30.775 34.086 1.00 86.56 135 GLU A O 1
ATOM 1119 N N . ARG A 1 136 ? -2.301 -28.527 34.040 1.00 84.12 136 ARG A N 1
ATOM 1120 C CA . ARG A 1 136 ? -3.687 -28.336 34.497 1.00 84.12 136 ARG A CA 1
ATOM 1121 C C . ARG A 1 136 ? -4.687 -28.872 33.478 1.00 84.12 136 ARG A C 1
ATOM 1123 O O . ARG A 1 136 ? -5.638 -29.550 33.859 1.00 84.12 136 ARG A O 1
ATOM 1130 N N . THR A 1 137 ? -4.456 -28.634 32.189 1.00 77.06 137 THR A N 1
ATOM 1131 C CA . THR A 1 137 ? -5.361 -29.095 31.126 1.00 77.06 137 THR A CA 1
ATOM 1132 C C . THR A 1 137 ? -5.287 -30.613 30.932 1.00 77.06 137 THR A C 1
ATOM 1134 O O . THR A 1 137 ? -6.314 -31.244 30.694 1.00 77.06 137 THR A O 1
ATOM 1137 N N . GLY A 1 138 ? -4.119 -31.237 31.133 1.00 75.62 138 GLY A N 1
ATOM 1138 C CA . GLY A 1 138 ? -3.968 -32.697 31.119 1.00 75.62 138 GLY A CA 1
ATOM 1139 C C . GLY A 1 138 ? -4.797 -33.410 32.195 1.00 75.62 138 GLY A C 1
ATOM 1140 O O . GLY A 1 138 ? -5.334 -34.490 31.944 1.00 75.62 138 GLY A O 1
ATOM 1141 N N . ARG A 1 139 ? -4.991 -32.780 33.364 1.00 76.31 139 ARG A N 1
ATOM 1142 C CA . ARG A 1 139 ? -5.868 -33.291 34.438 1.00 76.31 139 ARG A CA 1
ATOM 1143 C C . ARG A 1 139 ? -7.360 -33.067 34.176 1.00 76.31 139 ARG A C 1
ATOM 1145 O O . ARG A 1 139 ? -8.182 -33.701 34.828 1.00 76.31 139 ARG A O 1
ATOM 1152 N N . LEU A 1 140 ? -7.720 -32.218 33.210 1.00 72.00 140 LEU A N 1
ATOM 1153 C CA . LEU A 1 140 ? -9.103 -32.003 32.767 1.00 72.00 140 LEU A CA 1
ATOM 1154 C C . LEU A 1 140 ? -9.556 -33.022 31.711 1.00 72.00 140 LEU A C 1
ATOM 1156 O O . LEU A 1 140 ? -10.613 -32.842 31.105 1.00 72.00 140 LEU A O 1
ATOM 1160 N N . CYS A 1 141 ? -8.800 -34.102 31.484 1.00 65.25 141 CYS A N 1
ATOM 1161 C CA . CYS A 1 141 ? -9.295 -35.251 30.735 1.00 65.25 141 CYS A CA 1
ATOM 1162 C C . CYS A 1 141 ? -10.524 -35.825 31.452 1.00 65.25 141 CYS A C 1
ATOM 1164 O O . CYS A 1 141 ? -10.409 -36.625 32.377 1.00 65.25 141 CYS A O 1
ATOM 1166 N N . ILE A 1 142 ? -11.712 -35.408 31.012 1.00 64.31 142 ILE A N 1
ATOM 1167 C CA . ILE A 1 142 ? -12.995 -35.975 31.417 1.00 64.31 142 ILE A CA 1
ATOM 1168 C C . ILE A 1 142 ? -13.022 -37.413 30.881 1.00 64.31 142 ILE A C 1
ATOM 1170 O O . ILE A 1 142 ? -13.466 -37.678 29.764 1.00 64.31 142 ILE A O 1
ATOM 1174 N N . SER A 1 143 ? -12.476 -38.346 31.660 1.00 68.94 143 SER A N 1
ATOM 1175 C CA . SER A 1 143 ? -12.504 -39.787 31.383 1.00 68.94 143 SER A CA 1
ATOM 1176 C C . SER A 1 143 ? -13.924 -40.347 31.492 1.00 68.94 143 SER A C 1
ATOM 1178 O O . SER A 1 143 ? -14.254 -41.373 30.896 1.00 68.94 143 SER A O 1
ATOM 1180 N N . GLU A 1 144 ? -14.798 -39.633 32.195 1.00 67.50 144 GLU A N 1
ATOM 1181 C CA . GLU A 1 144 ? -16.186 -39.996 32.388 1.00 67.50 144 GLU A CA 1
ATOM 1182 C C . GLU A 1 144 ? -17.054 -39.440 31.255 1.00 67.50 144 GLU A C 1
ATOM 1184 O O . GLU A 1 144 ? -17.591 -38.328 31.302 1.00 67.50 144 GLU A O 1
ATOM 1189 N N . LYS A 1 145 ? -17.229 -40.244 30.202 1.00 73.56 145 LYS A N 1
ATOM 1190 C CA . LYS A 1 145 ? -18.321 -40.018 29.254 1.00 73.56 145 LYS A CA 1
ATOM 1191 C C . LYS A 1 145 ? -19.633 -40.159 30.014 1.00 73.56 145 LYS A C 1
ATOM 1193 O O . LYS A 1 145 ? -20.125 -41.272 30.196 1.00 73.56 145 LYS A O 1
ATOM 1198 N N . ARG A 1 146 ? -20.192 -39.023 30.445 1.00 72.06 146 ARG A N 1
ATOM 1199 C CA . ARG A 1 146 ? -21.537 -38.945 31.018 1.00 72.06 146 ARG A CA 1
ATOM 1200 C C . ARG A 1 146 ? -22.469 -39.759 30.130 1.00 72.06 146 ARG A C 1
ATOM 1202 O O . ARG A 1 146 ? -22.591 -39.485 28.933 1.00 72.06 146 ARG A O 1
ATOM 1209 N N . LYS A 1 147 ? -23.092 -40.787 30.705 1.00 74.81 147 LYS A N 1
ATOM 1210 C CA . LYS A 1 147 ? -24.185 -41.502 30.051 1.00 74.81 147 LYS A CA 1
ATOM 1211 C C . LYS A 1 147 ? -25.237 -40.439 29.750 1.00 74.81 147 LYS A C 1
ATOM 1213 O O . LYS A 1 147 ? -25.742 -39.801 30.671 1.00 74.81 147 LYS A O 1
ATOM 1218 N N . ARG A 1 148 ? -25.492 -40.175 28.465 1.00 71.00 148 ARG A N 1
ATOM 1219 C CA . ARG A 1 148 ? -26.636 -39.362 28.042 1.00 71.00 148 ARG A CA 1
ATOM 1220 C C . ARG A 1 148 ? -27.847 -39.942 28.769 1.00 71.00 148 ARG A C 1
ATOM 1222 O O . ARG A 1 148 ? -28.107 -41.135 28.627 1.00 71.00 148 ARG A O 1
ATOM 1229 N N . GLY A 1 149 ? -28.491 -39.136 29.613 1.00 78.38 149 GLY A N 1
ATOM 1230 C CA . GLY A 1 149 ? -29.710 -39.553 30.295 1.00 78.38 149 GLY A CA 1
ATOM 1231 C C . GLY A 1 149 ? -30.748 -40.011 29.274 1.00 78.38 149 GLY A C 1
ATOM 1232 O O . GLY A 1 149 ? -30.665 -39.643 28.100 1.00 78.38 149 GLY A O 1
ATOM 1233 N N . GLN A 1 150 ? -31.695 -40.831 29.725 1.00 77.50 150 GLN A N 1
ATOM 1234 C CA . GLN A 1 150 ? -32.818 -41.302 28.921 1.00 77.50 150 GLN A CA 1
ATOM 1235 C C . GLN A 1 150 ? -33.456 -40.106 28.201 1.00 77.50 150 GLN A C 1
ATOM 1237 O O . GLN A 1 150 ? -33.937 -39.179 28.853 1.00 77.50 150 GLN A O 1
ATOM 1242 N N . GLU A 1 151 ? -33.353 -40.081 26.868 1.00 65.25 151 GLU A N 1
ATOM 1243 C CA . GLU A 1 151 ? -33.785 -38.940 26.061 1.00 65.25 151 GLU A CA 1
ATOM 1244 C C . GLU A 1 151 ? -35.252 -38.631 26.361 1.00 65.25 151 GLU A C 1
ATOM 1246 O O . GLU A 1 151 ? -36.127 -39.496 26.272 1.00 65.25 151 GLU A O 1
ATOM 1251 N N . HIS A 1 152 ? -35.516 -37.389 26.762 1.00 74.19 152 HIS A N 1
ATOM 1252 C CA . HIS A 1 152 ? -36.868 -36.925 27.007 1.00 74.19 152 HIS A CA 1
ATOM 1253 C C . HIS A 1 152 ? -37.619 -36.900 25.671 1.00 74.19 152 HIS A C 1
ATOM 1255 O O . HIS A 1 152 ? -37.281 -36.132 24.770 1.00 74.19 152 HIS A O 1
ATOM 1261 N N . VAL A 1 153 ? -38.607 -37.787 25.535 1.00 73.50 153 VAL A N 1
ATOM 1262 C CA . VAL A 1 153 ? -39.428 -37.934 24.329 1.00 73.50 153 VAL A CA 1
ATOM 1263 C C . VAL A 1 153 ? -40.329 -36.705 24.191 1.00 73.50 153 VAL A C 1
ATOM 1265 O O . VAL A 1 153 ? -41.437 -36.670 24.721 1.00 73.50 153 VAL A O 1
ATOM 1268 N N . PHE A 1 154 ? -39.856 -35.687 23.476 1.00 66.81 154 PHE A N 1
ATOM 1269 C CA . PHE A 1 154 ? -40.693 -34.582 23.017 1.00 66.81 154 PHE A CA 1
ATOM 1270 C C . PHE A 1 154 ? -41.642 -35.107 21.935 1.00 66.81 154 PHE A C 1
ATOM 1272 O O . PHE A 1 154 ? -41.229 -35.325 20.798 1.00 66.81 154 PHE A O 1
ATOM 1279 N N . LYS A 1 155 ? -42.908 -35.346 22.296 1.00 72.19 155 LYS A N 1
ATOM 1280 C CA . LYS A 1 155 ? -43.920 -35.884 21.371 1.00 72.19 155 LYS A CA 1
ATOM 1281 C C . LYS A 1 155 ? -44.551 -34.846 20.433 1.00 72.19 155 LYS A C 1
ATOM 1283 O O . LYS A 1 155 ? -45.141 -35.262 19.449 1.00 72.19 155 LYS A O 1
ATOM 1288 N N . ASP A 1 156 ? -44.355 -33.543 20.661 1.00 70.94 156 ASP A N 1
ATOM 1289 C CA . ASP A 1 156 ? -45.132 -32.495 19.968 1.00 70.94 156 ASP A CA 1
ATOM 1290 C C . ASP A 1 156 ? -44.300 -31.342 19.377 1.00 70.94 156 ASP A C 1
ATOM 1292 O O . ASP A 1 156 ? -44.800 -30.236 19.184 1.00 70.94 156 ASP A O 1
ATOM 1296 N N . SER A 1 157 ? -43.015 -31.551 19.075 1.00 74.31 157 SER A N 1
ATOM 1297 C CA . SER A 1 157 ? -42.267 -30.543 18.309 1.00 74.31 157 SER A CA 1
ATOM 1298 C C . SER A 1 157 ? -42.519 -30.744 16.812 1.00 74.31 157 SER A C 1
ATOM 1300 O O . SER A 1 157 ? -42.110 -31.782 16.284 1.00 74.31 157 SER A O 1
ATOM 1302 N N . PRO A 1 158 ? -43.175 -29.795 16.112 1.00 78.62 158 PRO A N 1
ATOM 1303 C CA . PRO A 1 158 ? -43.381 -29.910 14.676 1.00 78.62 158 PRO A CA 1
ATOM 1304 C C . PRO A 1 158 ? -42.019 -30.067 13.986 1.00 78.62 158 PRO A C 1
ATOM 1306 O O . PRO A 1 158 ? -41.068 -29.367 14.357 1.00 78.62 158 PRO A O 1
ATOM 1309 N N . PRO A 1 159 ? -41.888 -30.991 13.017 1.00 74.00 159 PRO A N 1
ATOM 1310 C CA . PRO A 1 159 ? -40.643 -31.201 12.300 1.00 74.00 159 PRO A CA 1
ATOM 1311 C C . PRO A 1 159 ? -40.270 -29.890 11.624 1.00 74.00 159 PRO A C 1
ATOM 1313 O O . PRO A 1 159 ? -40.926 -29.434 10.692 1.00 74.00 159 PRO A O 1
ATOM 1316 N N . MET A 1 160 ? -39.238 -29.245 12.154 1.00 69.19 160 MET A N 1
ATOM 1317 C CA . MET A 1 160 ? -38.778 -27.976 11.630 1.00 69.19 160 MET A CA 1
ATOM 1318 C C . MET A 1 160 ? -38.269 -28.238 10.208 1.00 69.19 160 MET A C 1
ATOM 1320 O O . MET A 1 160 ? -37.286 -28.964 10.039 1.00 69.19 160 MET A O 1
ATOM 1324 N N . GLU A 1 161 ? -38.962 -27.698 9.200 1.00 72.62 161 GLU A N 1
ATOM 1325 C CA . GLU A 1 161 ? -38.600 -27.791 7.784 1.00 72.62 161 GLU A CA 1
ATOM 1326 C C . GLU A 1 161 ? -37.213 -27.179 7.579 1.00 72.62 161 GLU A C 1
ATOM 1328 O O . GLU A 1 161 ? -37.042 -25.978 7.363 1.00 72.62 161 GLU A O 1
ATOM 1333 N N . GLN A 1 162 ? -36.177 -28.004 7.709 1.00 71.88 162 GLN A N 1
ATOM 1334 C CA . GLN A 1 162 ? -34.830 -27.563 7.417 1.00 71.88 162 GLN A CA 1
ATOM 1335 C C . GLN A 1 162 ? -34.684 -27.465 5.898 1.00 71.88 162 GLN A C 1
ATOM 1337 O O . GLN A 1 162 ? -34.990 -28.432 5.192 1.00 71.88 162 GLN A O 1
ATOM 1342 N N . PRO A 1 163 ? -34.193 -26.328 5.373 1.00 73.69 163 PRO A N 1
ATOM 1343 C CA . PRO A 1 163 ? -33.933 -26.193 3.952 1.00 73.69 163 PRO A CA 1
ATOM 1344 C C . PRO A 1 163 ? -32.985 -27.315 3.499 1.00 73.69 163 PRO A C 1
ATOM 1346 O O . PRO A 1 163 ? -32.079 -27.683 4.258 1.00 73.69 163 PRO A O 1
ATOM 1349 N N . PRO A 1 164 ? -33.159 -27.859 2.277 1.00 75.88 164 PRO A N 1
ATOM 1350 C CA . PRO A 1 164 ? -32.392 -28.997 1.788 1.00 75.88 164 PRO A CA 1
ATOM 1351 C C . PRO A 1 164 ? -30.897 -28.791 2.025 1.00 75.88 164 PRO A C 1
ATOM 1353 O O . PRO A 1 164 ? -30.284 -27.890 1.441 1.00 75.88 164 PRO A O 1
ATOM 1356 N N . ARG A 1 165 ? -30.313 -29.610 2.911 1.00 67.50 165 ARG A N 1
ATOM 1357 C CA . ARG A 1 165 ? -28.880 -29.587 3.215 1.00 67.50 165 ARG A CA 1
ATOM 1358 C C . ARG A 1 165 ? -28.112 -29.741 1.908 1.00 67.50 165 ARG A C 1
ATOM 1360 O O . ARG A 1 165 ? -27.990 -30.835 1.363 1.00 67.50 165 ARG A O 1
ATOM 1367 N N . ARG A 1 166 ? -27.551 -28.636 1.419 1.00 65.44 166 ARG A N 1
ATOM 1368 C CA . ARG A 1 166 ? -26.541 -28.648 0.364 1.00 65.44 166 ARG A CA 1
ATOM 1369 C C . ARG A 1 166 ? -25.268 -29.222 0.961 1.00 65.44 166 ARG A C 1
ATOM 1371 O O . ARG A 1 166 ? -24.402 -28.487 1.420 1.00 65.44 166 ARG A O 1
ATOM 1378 N N . THR A 1 167 ? -25.163 -30.544 0.977 1.00 62.25 167 THR A N 1
ATOM 1379 C CA . THR A 1 167 ? -23.875 -31.204 1.152 1.00 62.25 167 THR A CA 1
ATOM 1380 C C . THR A 1 167 ? -22.987 -30.766 -0.014 1.00 62.25 167 THR A C 1
ATOM 1382 O O . THR A 1 167 ? -23.342 -31.053 -1.166 1.00 62.25 167 THR A O 1
ATOM 1385 N N . PRO A 1 168 ? -21.864 -30.061 0.213 1.00 56.97 168 PRO A N 1
ATOM 1386 C CA . PRO A 1 168 ? -20.851 -29.960 -0.823 1.00 56.97 168 PRO A CA 1
ATOM 1387 C C . PRO A 1 168 ? -20.463 -31.396 -1.166 1.00 56.97 168 PRO A C 1
ATOM 1389 O O . PRO A 1 168 ? -20.125 -32.173 -0.274 1.00 56.97 168 PRO A O 1
ATOM 1392 N N . LYS A 1 169 ? -20.608 -31.785 -2.437 1.00 67.69 169 LYS A N 1
ATOM 1393 C CA . LYS A 1 169 ? -20.147 -33.088 -2.916 1.00 67.69 169 LYS A CA 1
ATOM 1394 C C . LYS A 1 169 ? -18.672 -33.190 -2.546 1.00 67.69 169 LYS A C 1
ATOM 1396 O O . LYS A 1 169 ? -17.843 -32.537 -3.177 1.00 67.69 169 LYS A O 1
ATOM 1401 N N . SER A 1 170 ? -18.370 -33.973 -1.516 1.00 53.84 170 SER A N 1
ATOM 1402 C CA . SER A 1 170 ? -17.022 -34.395 -1.169 1.00 53.84 170 SER A CA 1
ATOM 1403 C C . SER A 1 170 ? -16.519 -35.253 -2.320 1.00 53.84 170 SER A C 1
ATOM 1405 O O . SER A 1 170 ? -16.629 -36.475 -2.312 1.00 53.84 170 SER A O 1
ATOM 1407 N N . GLY A 1 171 ? -16.052 -34.590 -3.378 1.00 53.69 171 GLY A N 1
ATOM 1408 C CA . GLY A 1 171 ? -15.277 -35.232 -4.415 1.00 53.69 171 GLY A CA 1
ATOM 1409 C C . GLY A 1 171 ? -14.074 -35.868 -3.740 1.00 53.69 171 GLY A C 1
ATOM 1410 O O . GLY A 1 171 ? -13.411 -35.229 -2.923 1.00 53.69 171 GLY A O 1
ATOM 1411 N N . ILE A 1 172 ? -13.836 -37.134 -4.066 1.00 57.41 172 ILE A N 1
ATOM 1412 C CA . ILE A 1 172 ? -12.642 -37.894 -3.716 1.00 57.41 172 ILE A CA 1
ATOM 1413 C C . ILE A 1 172 ? -11.453 -37.163 -4.351 1.00 57.41 172 ILE A C 1
ATOM 1415 O O . ILE A 1 172 ? -11.012 -37.461 -5.460 1.00 57.41 172 ILE A O 1
ATOM 1419 N N . LEU A 1 173 ? -10.973 -36.125 -3.674 1.00 56.12 173 LEU A N 1
ATOM 1420 C CA . LEU A 1 173 ? -9.686 -35.533 -3.957 1.00 56.12 173 LEU A CA 1
ATOM 1421 C C . LEU A 1 173 ? -8.679 -36.510 -3.375 1.00 56.12 173 LEU A C 1
ATOM 1423 O O . LEU A 1 173 ? -8.487 -36.593 -2.164 1.00 56.12 173 LEU A O 1
ATOM 1427 N N . LYS A 1 174 ? -8.087 -37.296 -4.277 1.00 66.88 174 LYS A N 1
ATOM 1428 C CA . LYS A 1 174 ? -6.871 -38.063 -4.019 1.00 66.88 174 LYS A CA 1
ATOM 1429 C C . LYS A 1 174 ? -5.925 -37.191 -3.179 1.00 66.88 174 LYS A C 1
ATOM 1431 O O . LYS A 1 174 ? -5.791 -36.011 -3.515 1.00 66.88 174 LYS A O 1
ATOM 1436 N N . PRO A 1 175 ? -5.273 -37.725 -2.132 1.00 61.03 175 PRO A N 1
ATOM 1437 C CA . PRO A 1 175 ? -4.257 -36.985 -1.400 1.00 61.03 175 PRO A CA 1
ATOM 1438 C C . PRO A 1 175 ? -3.175 -36.560 -2.393 1.00 61.03 175 PRO A C 1
ATOM 1440 O O . PRO A 1 175 ? -2.373 -37.367 -2.862 1.00 61.03 175 PRO A O 1
ATOM 1443 N N . VAL A 1 176 ? -3.214 -35.286 -2.784 1.00 60.50 176 VAL A N 1
ATOM 1444 C CA . VAL A 1 176 ? -2.164 -34.656 -3.572 1.00 60.50 176 VAL A CA 1
ATOM 1445 C C . VAL A 1 176 ? -0.949 -34.677 -2.667 1.00 60.50 176 VAL A C 1
ATOM 1447 O O . VAL A 1 176 ? -0.950 -34.028 -1.623 1.00 60.50 176 VAL A O 1
ATOM 1450 N N . GLN A 1 177 ? 0.044 -35.486 -3.030 1.00 60.50 177 GLN A N 1
ATOM 1451 C CA . GLN A 1 177 ? 1.310 -35.555 -2.322 1.00 60.50 177 GLN A CA 1
ATOM 1452 C C . GLN A 1 177 ? 1.881 -34.141 -2.207 1.00 60.50 177 GLN A C 1
ATOM 1454 O O . GLN A 1 177 ? 2.337 -33.548 -3.183 1.00 60.50 177 GLN A O 1
ATOM 1459 N N . LEU A 1 178 ? 1.825 -33.587 -0.997 1.00 57.59 178 LEU A N 1
ATOM 1460 C CA . LEU A 1 178 ? 2.484 -32.342 -0.628 1.00 57.59 178 LEU A CA 1
ATOM 1461 C C . LEU A 1 178 ? 3.966 -32.630 -0.380 1.00 57.59 178 LEU A C 1
ATOM 1463 O O . LEU A 1 178 ? 4.487 -32.396 0.705 1.00 57.59 178 LEU A O 1
ATOM 1467 N N . SER A 1 179 ? 4.656 -33.164 -1.385 1.00 54.59 179 SER A N 1
ATOM 1468 C CA . SER A 1 179 ? 6.109 -33.222 -1.380 1.00 54.59 179 SER A CA 1
ATOM 1469 C C . SER A 1 179 ? 6.651 -32.074 -2.227 1.00 54.59 179 SER A C 1
ATOM 1471 O O . SER A 1 179 ? 6.466 -32.008 -3.441 1.00 54.59 179 SER A O 1
ATOM 1473 N N . THR A 1 180 ? 7.346 -31.175 -1.531 1.00 52.88 180 THR A N 1
ATOM 1474 C CA . THR A 1 180 ? 8.624 -30.613 -1.986 1.00 52.88 180 THR A CA 1
ATOM 1475 C C . THR A 1 180 ? 8.620 -29.804 -3.286 1.00 52.88 180 THR A C 1
ATOM 1477 O O . THR A 1 180 ? 9.263 -30.159 -4.269 1.00 52.88 180 THR A O 1
ATOM 1480 N N . ARG A 1 181 ? 8.066 -28.582 -3.243 1.00 49.91 181 ARG A N 1
ATOM 1481 C CA . ARG A 1 181 ? 8.710 -27.463 -3.961 1.00 49.91 181 ARG A CA 1
ATOM 1482 C C . ARG A 1 181 ? 8.362 -26.084 -3.407 1.00 49.91 181 ARG A C 1
ATOM 1484 O O . ARG A 1 181 ? 7.696 -25.269 -4.041 1.00 49.91 181 ARG A O 1
ATOM 1491 N N . ILE A 1 182 ? 8.925 -25.780 -2.241 1.00 54.75 182 ILE A N 1
ATOM 1492 C CA . ILE A 1 182 ? 9.199 -24.396 -1.845 1.00 54.75 182 ILE A CA 1
ATOM 1493 C C . ILE A 1 182 ? 10.337 -23.898 -2.746 1.00 54.75 182 ILE A C 1
ATOM 1495 O O . ILE A 1 182 ? 11.506 -23.926 -2.384 1.00 54.75 182 ILE A O 1
ATOM 1499 N N . THR A 1 183 ? 10.014 -23.480 -3.969 1.00 50.50 183 THR A N 1
ATOM 1500 C CA . THR A 1 183 ? 10.936 -22.679 -4.778 1.00 50.50 183 THR A CA 1
ATOM 1501 C C . THR A 1 183 ? 10.193 -21.530 -5.440 1.00 50.50 183 THR A C 1
ATOM 1503 O O . THR A 1 183 ? 9.583 -21.685 -6.493 1.00 50.50 183 THR A O 1
ATOM 1506 N N . ARG A 1 184 ? 10.366 -20.358 -4.823 1.00 48.25 184 ARG A N 1
ATOM 1507 C CA . ARG A 1 184 ? 10.621 -19.072 -5.480 1.00 48.25 184 ARG A CA 1
ATOM 1508 C C . ARG A 1 184 ? 9.504 -18.558 -6.398 1.00 48.25 184 ARG A C 1
ATOM 1510 O O . ARG A 1 184 ? 9.446 -18.867 -7.585 1.00 48.25 184 ARG A O 1
ATOM 1517 N N . SER A 1 185 ? 8.701 -17.640 -5.863 1.00 47.06 185 SER A N 1
ATOM 1518 C CA . SER A 1 185 ? 7.818 -16.755 -6.626 1.00 47.06 185 SER A CA 1
ATOM 1519 C C . SER A 1 185 ? 8.607 -16.004 -7.707 1.00 47.06 185 SER A C 1
ATOM 1521 O O . SER A 1 185 ? 9.266 -14.994 -7.448 1.00 47.06 185 SER A O 1
ATOM 1523 N N . LYS A 1 186 ? 8.553 -16.511 -8.942 1.00 51.00 186 LYS A N 1
ATOM 1524 C CA . LYS A 1 186 ? 8.950 -15.771 -10.137 1.00 51.00 186 LYS A CA 1
ATOM 1525 C C . LYS A 1 186 ? 7.805 -14.851 -10.541 1.00 51.00 186 LYS A C 1
ATOM 1527 O O . LYS A 1 186 ? 6.686 -15.294 -10.784 1.00 51.00 186 LYS A O 1
ATOM 1532 N N . SER A 1 187 ? 8.117 -13.566 -10.641 1.00 53.16 187 SER A N 1
ATOM 1533 C CA . SER A 1 187 ? 7.276 -12.551 -11.259 1.00 53.16 187 SER A CA 1
ATOM 1534 C C . SER A 1 187 ? 6.996 -12.922 -12.720 1.00 53.16 187 SER A C 1
ATOM 1536 O O . SER A 1 187 ? 7.881 -12.881 -13.577 1.00 53.16 187 SER A O 1
ATOM 1538 N N . LYS A 1 188 ? 5.748 -13.297 -13.024 1.00 52.06 188 LYS A N 1
ATOM 1539 C CA . LYS A 1 188 ? 5.281 -13.429 -14.407 1.00 52.06 188 LYS A CA 1
ATOM 1540 C C . LYS A 1 188 ? 5.091 -12.030 -14.992 1.00 52.06 188 LYS A C 1
ATOM 1542 O O . LYS A 1 188 ? 4.093 -11.364 -14.743 1.00 52.06 188 LYS A O 1
ATOM 1547 N N . LYS A 1 189 ? 6.068 -11.597 -15.792 1.00 48.94 189 LYS A N 1
ATOM 1548 C CA . LYS A 1 189 ? 5.850 -10.610 -16.854 1.00 48.94 189 LYS A CA 1
ATOM 1549 C C . LYS A 1 189 ? 4.911 -11.247 -17.878 1.00 48.94 189 LYS A C 1
ATOM 1551 O O . LYS A 1 189 ? 5.249 -12.276 -18.458 1.00 48.94 189 LYS A O 1
ATOM 1556 N N . ALA A 1 190 ? 3.740 -10.651 -18.070 1.00 45.84 190 ALA A N 1
ATOM 1557 C CA . ALA A 1 190 ? 2.862 -10.976 -19.180 1.00 45.84 190 ALA A CA 1
ATOM 1558 C C . ALA A 1 190 ? 3.526 -10.487 -20.475 1.00 45.84 190 ALA A C 1
ATOM 1560 O O . ALA A 1 190 ? 3.547 -9.293 -20.767 1.00 45.84 190 ALA A O 1
ATOM 1561 N N . THR A 1 191 ? 4.123 -11.414 -21.219 1.00 45.81 191 THR A N 1
ATOM 1562 C CA . THR A 1 191 ? 4.527 -11.186 -22.604 1.00 45.81 191 THR A CA 1
ATOM 1563 C C . THR A 1 191 ? 3.318 -11.478 -23.476 1.00 45.81 191 THR A C 1
ATOM 1565 O O . THR A 1 191 ? 2.836 -12.607 -23.527 1.00 45.81 191 THR A O 1
ATOM 1568 N N . SER A 1 192 ? 2.826 -10.442 -24.146 1.00 51.91 192 SER A N 1
ATOM 1569 C CA . SER A 1 192 ? 1.813 -10.527 -25.186 1.00 51.91 192 SER A CA 1
ATOM 1570 C C . SER A 1 192 ? 2.286 -11.426 -26.328 1.00 51.91 192 SER A C 1
ATOM 1572 O O . SER A 1 192 ? 3.261 -11.099 -27.008 1.00 51.91 192 SER A O 1
ATOM 1574 N N . ARG A 1 193 ? 1.557 -12.508 -26.590 1.00 43.91 193 ARG A N 1
ATOM 1575 C CA . ARG A 1 193 ? 1.421 -13.079 -27.931 1.00 43.91 193 ARG A CA 1
ATOM 1576 C C . ARG A 1 193 ? -0.025 -13.537 -28.099 1.00 43.91 193 ARG A C 1
ATOM 1578 O O . ARG A 1 193 ? -0.481 -14.419 -27.381 1.00 43.91 193 ARG A O 1
ATOM 1585 N N . ALA A 1 194 ? -0.731 -12.885 -29.020 1.00 46.38 194 ALA A N 1
ATOM 1586 C CA . ALA A 1 194 ? -1.923 -13.428 -29.671 1.00 46.38 194 ALA A CA 1
ATOM 1587 C C . ALA A 1 194 ? -1.536 -14.743 -30.395 1.00 46.38 194 ALA A C 1
ATOM 1589 O O . ALA A 1 194 ? -0.345 -14.892 -30.703 1.00 46.38 194 ALA A O 1
ATOM 1590 N N . PRO A 1 195 ? -2.462 -15.688 -30.681 1.00 53.94 195 PRO A N 1
ATOM 1591 C CA . PRO A 1 195 ? -3.480 -15.466 -31.721 1.00 53.94 195 PRO A CA 1
ATOM 1592 C C . PRO A 1 195 ? -4.835 -16.214 -31.546 1.00 53.94 195 PRO A C 1
ATOM 1594 O O . PRO A 1 195 ? -5.025 -16.998 -30.624 1.00 53.94 195 PRO A O 1
ATOM 1597 N N . VAL A 1 196 ? -5.710 -16.003 -32.545 1.00 42.19 196 VAL A N 1
ATOM 1598 C CA . VAL A 1 196 ? -6.840 -16.847 -33.019 1.00 42.19 196 VAL A CA 1
ATOM 1599 C C . VAL A 1 196 ? -8.256 -16.563 -32.467 1.00 42.19 196 VAL A C 1
ATOM 1601 O O . VAL A 1 196 ? -8.731 -17.170 -31.522 1.00 42.19 196 VAL A O 1
ATOM 1604 N N . VAL A 1 197 ? -8.929 -15.594 -33.104 1.00 50.03 197 VAL A N 1
ATOM 1605 C CA . VAL A 1 197 ? -10.098 -15.749 -34.012 1.00 50.03 197 VAL A CA 1
ATOM 1606 C C . VAL A 1 197 ? -11.167 -16.838 -33.717 1.00 50.03 197 VAL A C 1
ATOM 1608 O O . VAL A 1 197 ? -10.850 -18.020 -33.690 1.00 50.03 197 VAL A O 1
ATOM 1611 N N . LYS A 1 198 ? -12.449 -16.393 -33.759 1.00 50.78 198 LYS A N 1
ATOM 1612 C CA . LYS A 1 198 ? -13.766 -17.103 -33.843 1.00 50.78 198 LYS A CA 1
ATOM 1613 C C . LYS A 1 198 ? -14.300 -17.643 -32.498 1.00 50.78 198 LYS A C 1
ATOM 1615 O O . LYS A 1 198 ? -13.739 -18.555 -31.923 1.00 50.78 198 LYS A O 1
ATOM 1620 N N . THR A 1 199 ? -15.416 -17.160 -31.944 1.00 50.25 199 THR A N 1
ATOM 1621 C CA . THR A 1 199 ? -16.777 -17.165 -32.524 1.00 50.25 199 THR A CA 1
ATOM 1622 C C . THR A 1 199 ? -17.747 -16.226 -31.777 1.00 50.25 199 THR A C 1
ATOM 1624 O O . THR A 1 199 ? -17.483 -15.762 -30.673 1.00 50.25 199 THR A O 1
ATOM 1627 N N . SER A 1 200 ? -18.870 -15.923 -32.429 1.00 52.62 200 SER A N 1
ATOM 1628 C CA . SER A 1 200 ? -19.904 -14.949 -32.076 1.00 52.62 200 SER A CA 1
ATOM 1629 C C . SER A 1 200 ? -20.825 -15.377 -30.928 1.00 52.62 200 SER A C 1
ATOM 1631 O O . SER A 1 200 ? -21.579 -16.337 -31.074 1.00 52.62 200 SER A O 1
ATOM 1633 N N . VAL A 1 201 ? -20.904 -14.566 -29.872 1.00 49.16 201 VAL A N 1
ATOM 1634 C CA . VAL A 1 201 ? -22.101 -14.489 -29.023 1.00 49.16 201 VAL A CA 1
ATOM 1635 C C . VAL A 1 201 ? -22.590 -13.047 -29.057 1.00 49.16 201 VAL A C 1
ATOM 1637 O O . VAL A 1 201 ? -21.966 -12.140 -28.515 1.00 49.16 201 VAL A O 1
ATOM 1640 N N . LYS A 1 202 ? -23.692 -12.843 -29.783 1.00 50.97 202 LYS A N 1
ATOM 1641 C CA . LYS A 1 202 ? -24.429 -11.583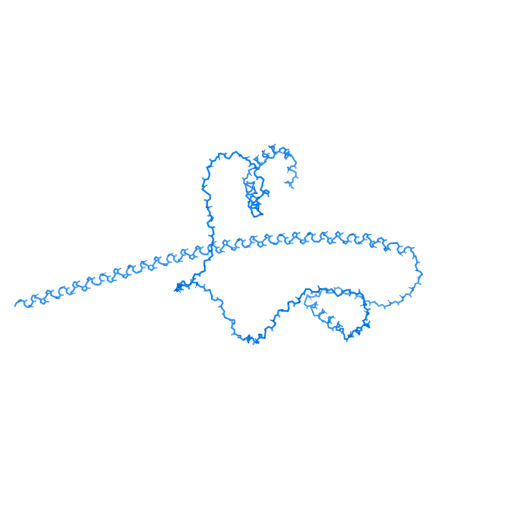 -29.866 1.00 50.97 202 LYS A CA 1
ATOM 1642 C C . LYS A 1 202 ? -25.138 -11.350 -28.531 1.00 50.97 202 LYS A C 1
ATOM 1644 O O . LYS A 1 202 ? -26.219 -11.885 -28.314 1.00 50.97 202 LYS A O 1
ATOM 1649 N N . THR A 1 203 ? -24.564 -10.536 -27.658 1.00 58.91 203 THR A N 1
ATOM 1650 C CA . THR A 1 203 ? -25.334 -9.840 -26.622 1.00 58.91 203 THR A CA 1
ATOM 1651 C C . THR A 1 203 ? -25.598 -8.413 -27.107 1.00 58.91 203 THR A C 1
ATOM 1653 O O . THR A 1 203 ? -24.648 -7.661 -27.335 1.00 58.91 203 THR A O 1
ATOM 1656 N N . PRO A 1 204 ? -26.864 -8.012 -27.324 1.00 52.62 204 PRO A N 1
ATOM 1657 C CA . PRO A 1 204 ? -27.186 -6.644 -27.696 1.00 52.62 204 PRO A CA 1
ATOM 1658 C C . PRO A 1 204 ? -27.071 -5.751 -26.455 1.00 52.62 204 PRO A C 1
ATOM 1660 O O . PRO A 1 204 ? -28.046 -5.513 -25.750 1.00 52.62 204 PRO A O 1
ATOM 1663 N N . PHE A 1 205 ? -25.869 -5.244 -26.175 1.00 49.03 205 PHE A N 1
ATOM 1664 C CA . PHE A 1 205 ? -25.729 -4.085 -25.299 1.00 49.03 205 PHE A CA 1
ATOM 1665 C C . PHE A 1 205 ? -26.186 -2.848 -26.071 1.00 49.03 205 PHE A C 1
ATOM 1667 O O . PHE A 1 205 ? -25.475 -2.273 -26.894 1.00 49.03 205 PHE A O 1
ATOM 1674 N N . SER A 1 206 ? -27.436 -2.486 -25.812 1.00 50.47 206 SER A N 1
ATOM 1675 C CA . SER A 1 206 ? -28.092 -1.261 -26.231 1.00 50.47 206 SER A CA 1
ATOM 1676 C C . SER A 1 206 ? -27.263 -0.028 -25.856 1.00 50.47 206 SER A C 1
ATOM 1678 O O . SER A 1 206 ? -27.115 0.312 -24.686 1.00 50.47 206 SER A O 1
ATOM 1680 N N . VAL A 1 207 ? -26.732 0.629 -26.885 1.00 49.88 207 VAL A N 1
ATOM 1681 C CA . VAL A 1 207 ? -26.556 2.079 -27.070 1.00 49.88 207 VAL A CA 1
ATOM 1682 C C . VAL A 1 207 ? -26.869 2.942 -25.830 1.00 49.88 207 VAL A C 1
ATOM 1684 O O . VAL A 1 207 ? -27.930 3.561 -25.738 1.00 49.88 207 VAL A O 1
ATOM 1687 N N . MET A 1 208 ? -25.918 3.066 -24.898 1.00 45.81 208 MET A N 1
ATOM 1688 C CA . MET A 1 208 ? -25.909 4.201 -23.971 1.00 45.81 208 MET A CA 1
ATOM 1689 C C . MET A 1 208 ? -25.400 5.428 -24.724 1.00 45.81 208 MET A C 1
ATOM 1691 O O . MET A 1 208 ? -24.207 5.594 -24.970 1.00 45.81 208 MET A O 1
ATOM 1695 N N . LYS A 1 209 ? -26.345 6.283 -25.117 1.00 52.19 209 LYS A N 1
ATOM 1696 C CA . LYS A 1 209 ? -26.086 7.624 -25.640 1.00 52.19 209 LYS A CA 1
ATOM 1697 C C . LYS A 1 209 ? -25.394 8.446 -24.551 1.00 52.19 209 LYS A C 1
ATOM 1699 O O . LYS A 1 209 ? -25.950 8.643 -23.474 1.00 52.19 209 LYS A O 1
ATOM 1704 N N . THR A 1 210 ? -24.198 8.941 -24.839 1.00 55.78 210 THR A N 1
ATOM 1705 C CA . THR A 1 210 ? -23.522 9.969 -24.046 1.00 55.78 210 THR A CA 1
ATOM 1706 C C . THR A 1 210 ? -24.298 11.290 -24.165 1.00 55.78 210 THR A C 1
ATOM 1708 O O . THR A 1 210 ? -24.476 11.789 -25.281 1.00 55.78 210 THR A O 1
ATOM 1711 N N . PRO A 1 211 ? -24.796 11.890 -23.066 1.00 51.56 211 PRO A N 1
ATOM 1712 C CA . PRO A 1 211 ? -25.359 13.228 -23.137 1.00 51.56 211 PRO A CA 1
ATOM 1713 C C . PRO A 1 211 ? -24.233 14.247 -23.335 1.00 51.56 211 PRO A C 1
ATOM 1715 O O . PRO A 1 211 ? -23.242 14.288 -22.606 1.00 51.56 211 PRO A O 1
ATOM 1718 N N . LYS A 1 212 ? -24.409 15.039 -24.391 1.00 51.56 212 LYS A N 1
ATOM 1719 C CA . LYS A 1 212 ? -23.548 16.136 -24.824 1.00 51.56 212 LYS A CA 1
ATOM 1720 C C . LYS A 1 212 ? -23.436 17.204 -23.732 1.00 51.56 212 LYS A C 1
ATOM 1722 O O . LYS A 1 212 ? -24.398 17.468 -23.015 1.00 51.56 212 LYS A O 1
ATOM 1727 N N . LEU A 1 213 ? -22.255 17.825 -23.676 1.00 54.47 213 LEU A N 1
ATOM 1728 C CA . LEU A 1 213 ? -21.916 19.007 -22.883 1.00 54.47 213 LEU A CA 1
ATOM 1729 C C . LEU A 1 213 ? -23.077 20.015 -22.835 1.00 54.47 213 LEU A C 1
ATOM 1731 O O . LEU A 1 213 ? -23.383 20.669 -23.834 1.00 54.47 21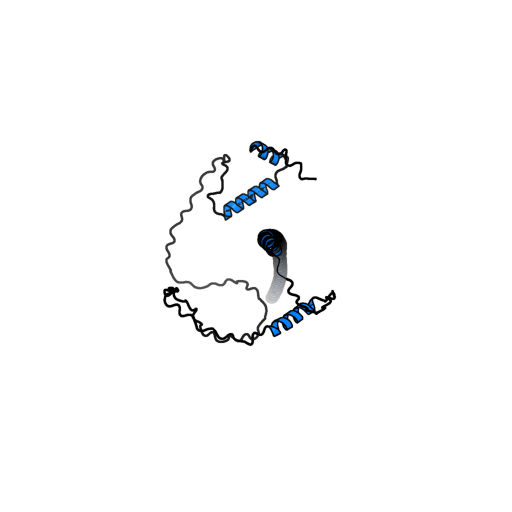3 LEU A O 1
ATOM 1735 N N . ALA A 1 214 ? -23.676 20.169 -21.655 1.00 46.12 214 ALA A N 1
ATOM 1736 C CA . ALA A 1 214 ? -24.525 21.304 -21.335 1.00 46.12 214 ALA A CA 1
ATOM 1737 C C . ALA A 1 214 ? -23.669 22.430 -20.736 1.00 46.12 214 ALA A C 1
ATOM 1739 O O . ALA A 1 214 ? -22.733 22.206 -19.968 1.00 46.12 214 ALA A O 1
ATOM 1740 N N . LYS A 1 215 ? -23.991 23.639 -21.184 1.00 48.31 215 LYS A N 1
ATOM 1741 C CA . LYS A 1 215 ? -23.286 24.909 -21.020 1.00 48.31 215 LYS A CA 1
ATOM 1742 C C . LYS A 1 215 ? -23.001 25.253 -19.551 1.00 48.31 215 LYS A C 1
ATOM 1744 O O . LYS A 1 215 ? -23.850 25.071 -18.686 1.00 48.31 215 LYS A O 1
ATOM 1749 N N . LYS A 1 216 ? -21.812 25.816 -19.307 1.00 48.62 216 LYS A N 1
ATOM 1750 C CA . LYS A 1 216 ? -21.433 26.477 -18.053 1.00 48.62 216 LYS A CA 1
ATOM 1751 C C . LYS A 1 216 ? -22.284 27.738 -17.877 1.00 48.62 216 LYS A C 1
ATOM 1753 O O . LYS A 1 216 ? -21.982 28.768 -18.471 1.00 48.62 216 LYS A O 1
ATOM 1758 N N . THR A 1 217 ? -23.341 27.650 -17.083 1.00 47.00 217 THR A N 1
ATOM 1759 C CA . THR A 1 217 ? -23.974 28.813 -16.448 1.00 47.00 217 THR A CA 1
ATOM 1760 C C . THR A 1 217 ? -23.187 29.186 -15.181 1.00 47.00 217 THR A C 1
ATOM 1762 O O . THR A 1 217 ? -22.618 28.289 -14.549 1.00 47.00 217 THR A O 1
ATOM 1765 N N . PRO A 1 218 ? -23.115 30.475 -14.799 1.00 46.97 218 PRO A N 1
ATOM 1766 C CA . PRO A 1 218 ? -22.341 30.919 -13.642 1.00 46.97 218 PRO A CA 1
ATOM 1767 C C . PRO A 1 218 ? -22.902 30.287 -12.366 1.00 46.97 218 PRO A C 1
ATOM 1769 O O . PRO A 1 218 ? -24.092 30.400 -12.073 1.00 46.97 218 PRO A O 1
ATOM 1772 N N . GLN A 1 219 ? -22.043 29.581 -11.633 1.00 46.03 219 GLN A N 1
ATOM 1773 C CA . GLN A 1 219 ? -22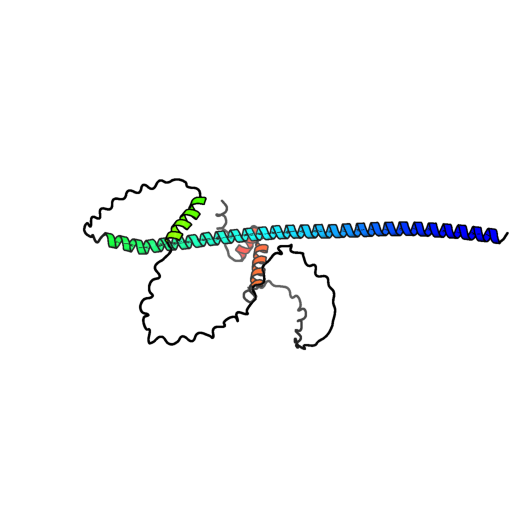.374 28.943 -10.364 1.00 46.03 219 GLN A CA 1
ATOM 1774 C C . GLN A 1 219 ? -22.600 30.014 -9.296 1.00 46.03 219 GLN A C 1
ATOM 1776 O O . GLN A 1 219 ? -21.687 30.385 -8.569 1.00 46.03 219 GLN A O 1
ATOM 1781 N N . HIS A 1 220 ? -23.839 30.483 -9.172 1.00 44.38 220 HIS A N 1
ATOM 1782 C CA . HIS A 1 220 ? -24.310 30.982 -7.889 1.00 44.38 220 HIS A CA 1
ATOM 1783 C C . HIS A 1 220 ? -24.287 29.796 -6.918 1.00 44.38 220 HIS A C 1
ATOM 1785 O O . HIS A 1 220 ? -24.851 28.738 -7.220 1.00 44.38 220 HIS A O 1
ATOM 1791 N N . VAL A 1 221 ? -23.571 29.949 -5.805 1.00 49.25 221 VAL A N 1
ATOM 1792 C CA . VAL A 1 221 ? -23.255 28.917 -4.810 1.00 49.25 221 VAL A CA 1
ATOM 1793 C C . VAL A 1 221 ? -24.546 28.402 -4.169 1.00 49.25 221 VAL A C 1
ATOM 1795 O O . VAL A 1 221 ? -24.959 28.829 -3.099 1.00 49.25 221 VAL A O 1
ATOM 1798 N N . ARG A 1 222 ? -25.246 27.483 -4.837 1.00 51.69 222 ARG A N 1
ATOM 1799 C CA . ARG A 1 222 ? -26.227 26.638 -4.159 1.00 51.69 222 ARG A CA 1
ATOM 1800 C C . ARG A 1 222 ? -25.424 25.631 -3.356 1.00 51.69 222 ARG A C 1
ATOM 1802 O O . ARG A 1 222 ? -24.729 24.799 -3.939 1.00 51.69 222 ARG A O 1
ATOM 1809 N N . VAL A 1 223 ? -25.507 25.739 -2.034 1.00 59.84 223 VAL A N 1
ATOM 1810 C CA . VAL A 1 223 ? -25.003 24.757 -1.070 1.00 59.84 223 VAL A CA 1
ATOM 1811 C C . VAL A 1 223 ? -25.678 23.418 -1.382 1.00 59.84 223 VAL A C 1
ATOM 1813 O O . VAL A 1 223 ? -26.788 23.128 -0.948 1.00 59.84 223 VAL A O 1
ATOM 1816 N N . TYR A 1 224 ? -25.047 22.631 -2.253 1.00 57.94 224 TYR A N 1
ATOM 1817 C CA . TYR A 1 224 ? -25.524 21.316 -2.654 1.00 57.94 224 TYR A CA 1
ATOM 1818 C C . TYR A 1 224 ? -25.303 20.367 -1.482 1.00 57.94 224 TYR A C 1
ATOM 1820 O O . TYR A 1 224 ? -24.204 19.852 -1.281 1.00 57.94 224 TYR A O 1
ATOM 1828 N N . THR A 1 225 ? -26.351 20.117 -0.704 1.00 57.59 225 THR A N 1
ATOM 1829 C CA . THR A 1 225 ? -26.336 19.065 0.306 1.00 57.59 225 THR A CA 1
ATOM 1830 C C . THR A 1 225 ? -26.226 17.709 -0.406 1.00 57.59 225 THR A C 1
ATOM 1832 O O . THR A 1 225 ? -27.090 17.335 -1.202 1.00 57.59 225 THR A O 1
ATOM 1835 N N . PRO A 1 226 ? -25.158 16.926 -0.167 1.00 58.72 226 PRO A N 1
ATOM 1836 C CA . PRO A 1 226 ? -24.851 15.727 -0.947 1.00 58.72 226 PRO A CA 1
ATOM 1837 C C . PRO A 1 226 ? -25.691 14.510 -0.516 1.00 58.72 226 PRO A C 1
ATOM 1839 O O . PRO A 1 226 ? -25.259 13.370 -0.667 1.00 58.72 226 PRO A O 1
ATOM 1842 N N . VAL A 1 227 ? -26.885 14.722 0.043 1.00 63.91 227 VAL A N 1
ATOM 1843 C CA . VAL A 1 227 ? -27.727 13.661 0.622 1.00 63.91 227 VAL A CA 1
ATOM 1844 C C . VAL A 1 227 ? -28.203 12.680 -0.456 1.00 63.91 227 VAL A C 1
ATOM 1846 O O . VAL A 1 227 ? -28.273 11.479 -0.210 1.00 63.91 227 VAL A O 1
ATOM 1849 N N . THR A 1 228 ? -28.414 13.158 -1.683 1.00 67.44 228 THR A N 1
ATOM 1850 C CA . THR A 1 228 ? -28.844 12.347 -2.835 1.00 67.44 228 THR A CA 1
ATOM 1851 C C . THR A 1 228 ? -27.702 11.650 -3.579 1.00 67.44 228 THR A C 1
ATOM 1853 O O . THR A 1 228 ? -27.955 10.812 -4.442 1.00 67.44 228 THR A O 1
ATOM 1856 N N . ARG A 1 229 ? -26.435 11.950 -3.258 1.00 74.44 229 ARG A N 1
ATOM 1857 C CA . ARG A 1 229 ? -25.264 11.333 -3.902 1.00 74.44 229 ARG A CA 1
ATOM 1858 C C . ARG A 1 229 ? -24.805 10.091 -3.150 1.00 74.44 229 ARG A C 1
ATOM 1860 O O . ARG A 1 229 ? -24.939 10.013 -1.932 1.00 74.44 229 ARG A O 1
ATOM 1867 N N . GLY A 1 230 ? -24.259 9.109 -3.870 1.00 86.81 230 GLY A N 1
ATOM 1868 C CA . GLY A 1 230 ? -23.803 7.837 -3.297 1.00 86.81 230 GLY A CA 1
ATOM 1869 C C . GLY A 1 230 ? -22.763 8.016 -2.182 1.00 86.81 230 GLY A C 1
ATOM 1870 O O . GLY A 1 230 ? -22.050 9.019 -2.126 1.00 86.81 230 GLY A O 1
ATOM 1871 N N . ALA A 1 231 ? -22.644 7.024 -1.291 1.00 84.75 231 ALA A N 1
ATOM 1872 C CA . ALA A 1 231 ? -21.811 7.110 -0.082 1.00 84.75 231 ALA A CA 1
ATOM 1873 C C . ALA A 1 231 ? -20.351 7.527 -0.352 1.00 84.75 231 ALA A C 1
ATOM 1875 O O . ALA A 1 231 ? -19.774 8.309 0.403 1.00 84.75 231 ALA A O 1
ATOM 1876 N N . LEU A 1 232 ? -19.771 7.052 -1.456 1.00 86.50 232 LEU A N 1
ATOM 1877 C CA . LEU A 1 232 ? -18.397 7.367 -1.847 1.00 86.50 232 LEU A CA 1
ATOM 1878 C C . LEU A 1 232 ? -18.219 8.832 -2.272 1.00 86.50 232 LEU A C 1
ATOM 1880 O O . LEU A 1 232 ? -17.181 9.433 -2.004 1.00 86.50 232 LEU A O 1
ATOM 1884 N N . GLU A 1 233 ? -19.225 9.429 -2.903 1.00 87.25 233 GLU A N 1
ATOM 1885 C CA . GLU A 1 233 ? -19.170 10.824 -3.338 1.00 87.25 233 GLU A CA 1
ATOM 1886 C C . GLU A 1 233 ? -19.369 11.787 -2.162 1.00 87.25 233 GLU A C 1
ATOM 1888 O O . GLU A 1 233 ? -18.650 12.781 -2.060 1.00 87.25 233 GLU A O 1
ATOM 1893 N N . ARG A 1 234 ? -20.233 11.426 -1.201 1.00 88.38 234 ARG A N 1
ATOM 1894 C CA . ARG A 1 234 ? -20.343 12.129 0.090 1.00 88.38 234 ARG A CA 1
ATOM 1895 C C . ARG A 1 234 ? -19.018 12.140 0.847 1.00 88.38 234 ARG A C 1
ATOM 1897 O O . ARG A 1 234 ? -18.632 13.170 1.394 1.00 88.38 234 ARG A O 1
ATOM 1904 N N . LEU A 1 235 ? -18.302 11.013 0.848 1.00 88.25 235 LEU A N 1
ATOM 1905 C CA . LEU A 1 235 ? -16.993 10.911 1.492 1.00 88.25 235 LEU A CA 1
ATOM 1906 C C . LEU A 1 235 ? -15.952 11.815 0.817 1.00 88.25 235 LEU A C 1
ATOM 1908 O O . LEU A 1 235 ? -15.220 12.518 1.508 1.00 88.25 235 LEU A O 1
ATOM 1912 N N . ARG A 1 236 ? -15.902 11.835 -0.522 1.00 91.19 236 ARG A N 1
ATOM 1913 C CA . ARG A 1 236 ? -14.993 12.725 -1.264 1.00 91.19 236 ARG A CA 1
ATOM 1914 C C . ARG A 1 236 ? -15.301 14.196 -1.002 1.00 91.19 236 ARG A C 1
ATOM 1916 O O . ARG A 1 236 ? -14.373 14.961 -0.771 1.00 91.19 236 ARG A O 1
ATOM 1923 N N . TYR A 1 237 ? -16.581 14.567 -0.994 1.00 91.44 237 TYR A N 1
ATOM 1924 C CA . TYR A 1 237 ? -17.011 15.926 -0.672 1.00 91.44 237 TYR A CA 1
ATOM 1925 C C . TYR A 1 237 ? -16.596 16.326 0.749 1.00 91.44 237 TYR A C 1
ATOM 1927 O O . TYR A 1 237 ? -15.978 17.369 0.930 1.00 91.44 237 TYR A O 1
ATOM 1935 N N . ARG A 1 238 ? -16.840 15.461 1.743 1.00 90.31 238 ARG A N 1
ATOM 1936 C CA . ARG A 1 238 ? -16.429 15.709 3.132 1.00 90.31 238 ARG A CA 1
ATOM 1937 C C . ARG A 1 238 ? -14.917 15.887 3.263 1.00 90.31 238 ARG A C 1
ATOM 1939 O O . ARG A 1 238 ? -14.483 16.810 3.939 1.00 90.31 238 ARG A O 1
ATOM 1946 N N . ASN A 1 239 ? -14.123 15.024 2.627 1.00 93.00 239 ASN A N 1
ATOM 1947 C CA . ASN A 1 239 ? -12.664 15.141 2.668 1.00 93.00 239 ASN A CA 1
ATOM 1948 C C . ASN A 1 239 ? -12.191 16.446 2.027 1.00 93.00 239 ASN A C 1
ATOM 1950 O O . ASN A 1 239 ? -11.346 17.117 2.604 1.00 93.00 239 ASN A O 1
ATOM 1954 N N . LYS A 1 240 ? -12.784 16.830 0.890 1.00 93.69 240 LYS A N 1
ATOM 1955 C CA . LYS A 1 240 ? -12.478 18.101 0.236 1.00 93.69 240 LYS A CA 1
ATOM 1956 C C . LYS A 1 240 ? -12.779 19.290 1.153 1.00 93.69 240 LYS A C 1
ATOM 1958 O O . LYS A 1 240 ? -11.903 20.112 1.346 1.00 93.69 240 LYS A O 1
ATOM 1963 N N . MET A 1 241 ? -13.960 19.333 1.775 1.00 93.06 241 MET A N 1
ATOM 1964 C CA . MET A 1 241 ? -14.324 20.412 2.706 1.00 93.06 241 MET A CA 1
ATOM 1965 C C . MET A 1 241 ? -13.376 20.493 3.908 1.00 93.06 241 MET A C 1
ATOM 1967 O O . MET A 1 241 ? -13.015 21.582 4.330 1.00 93.06 241 MET A O 1
ATOM 1971 N N . ILE A 1 242 ? -12.956 19.347 4.456 1.00 92.88 242 ILE A N 1
ATOM 1972 C CA . ILE A 1 242 ? -11.982 19.314 5.554 1.00 92.88 242 ILE A CA 1
ATOM 1973 C C . ILE A 1 242 ? -10.634 19.873 5.102 1.00 92.88 242 ILE A C 1
ATOM 1975 O O . ILE A 1 242 ? -9.999 20.599 5.858 1.00 92.88 242 ILE A O 1
ATOM 1979 N N . ASP A 1 243 ? -10.173 19.503 3.911 1.00 93.81 243 ASP A N 1
ATOM 1980 C CA . ASP A 1 243 ? -8.903 20.001 3.405 1.00 93.81 243 ASP A CA 1
ATOM 1981 C C . ASP A 1 243 ? -8.999 21.491 3.065 1.00 93.81 243 ASP A C 1
ATOM 1983 O O . ASP A 1 243 ? -8.118 22.228 3.482 1.00 93.81 243 ASP A O 1
ATOM 1987 N N . ASP A 1 244 ? -10.082 21.965 2.446 1.00 93.31 244 ASP A N 1
ATOM 1988 C CA . ASP A 1 244 ? -10.308 23.395 2.203 1.00 93.31 244 ASP A CA 1
ATOM 1989 C C . ASP A 1 244 ? -10.263 24.181 3.535 1.00 93.31 244 ASP A C 1
ATOM 1991 O O . ASP A 1 244 ? -9.476 25.114 3.656 1.00 93.31 244 ASP A O 1
ATOM 1995 N N . LEU A 1 245 ? -10.975 23.728 4.581 1.00 94.12 245 LEU A N 1
ATOM 1996 C CA . LEU A 1 245 ? -10.982 24.365 5.911 1.00 94.12 245 LEU A CA 1
ATOM 1997 C C . LEU A 1 245 ? -9.614 24.375 6.615 1.00 94.12 245 LEU A C 1
ATOM 1999 O O . LEU A 1 245 ? -9.336 25.290 7.380 1.00 94.12 245 LEU A O 1
ATOM 2003 N N . LYS A 1 246 ? -8.751 23.378 6.380 1.00 93.88 246 LYS A N 1
ATOM 2004 C CA . LYS A 1 246 ? -7.403 23.331 6.983 1.00 93.88 246 LYS A CA 1
ATOM 2005 C C . LYS A 1 246 ? -6.447 2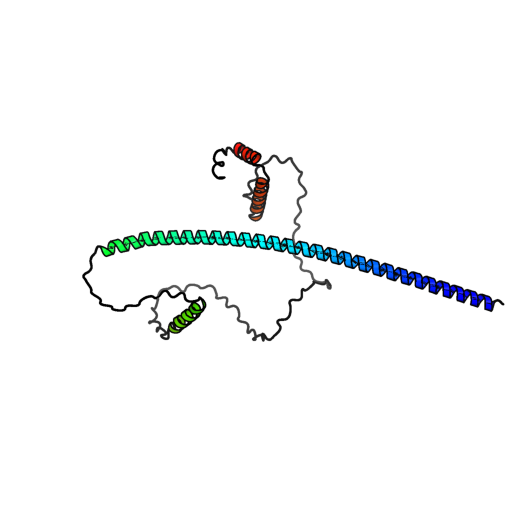4.379 6.427 1.00 93.88 246 LYS A C 1
ATOM 2007 O O . LYS A 1 246 ? -5.460 24.679 7.089 1.00 93.88 246 LYS A O 1
ATOM 2012 N N . HIS A 1 247 ? -6.678 24.840 5.200 1.00 93.38 247 HIS A N 1
ATOM 2013 C CA . HIS A 1 247 ? -5.817 25.829 4.550 1.00 93.38 247 HIS A CA 1
ATOM 2014 C C . HIS A 1 247 ? -6.326 27.262 4.750 1.00 93.38 247 HIS A C 1
ATOM 2016 O O . HIS A 1 247 ? -5.654 28.192 4.315 1.00 93.38 247 HIS A O 1
ATOM 2022 N N . MET A 1 248 ? -7.490 27.441 5.384 1.00 94.56 248 MET A N 1
ATOM 2023 C CA . MET A 1 248 ? -8.022 28.758 5.726 1.00 94.56 248 MET A CA 1
ATOM 2024 C C . MET A 1 248 ? -7.336 29.297 6.976 1.00 94.56 248 MET A C 1
ATOM 2026 O O . MET A 1 248 ? -7.079 28.557 7.927 1.00 94.56 248 MET A O 1
ATOM 2030 N N . ASP A 1 249 ? -7.062 30.596 6.971 1.00 95.06 249 ASP A N 1
ATOM 2031 C CA . ASP A 1 249 ? -6.489 31.271 8.130 1.00 95.06 249 ASP A CA 1
ATOM 2032 C C . ASP A 1 249 ? -7.543 31.445 9.240 1.00 95.06 249 ASP A C 1
ATOM 2034 O O . ASP A 1 249 ? -8.753 31.459 8.983 1.00 95.06 249 ASP A O 1
ATOM 2038 N N . ALA A 1 250 ? -7.101 31.606 10.489 1.00 90.06 250 ALA A N 1
ATOM 2039 C CA . ALA A 1 250 ? -7.983 31.728 11.652 1.00 90.06 250 ALA A CA 1
ATOM 2040 C C . ALA A 1 250 ? -8.994 32.881 11.498 1.00 90.06 250 ALA A C 1
ATOM 2042 O O . ALA A 1 250 ? -10.153 32.759 11.899 1.00 90.06 250 ALA A O 1
ATOM 2043 N N . VAL A 1 251 ? -8.577 33.974 10.852 1.00 92.88 251 VAL A N 1
ATOM 2044 C CA . VAL A 1 251 ? -9.427 35.138 10.561 1.00 92.88 251 VAL A CA 1
ATOM 2045 C C . VAL A 1 251 ? -10.553 34.784 9.585 1.00 92.88 251 VAL A C 1
ATOM 2047 O O . VAL A 1 251 ? -11.697 35.206 9.768 1.00 92.88 251 VAL A O 1
ATOM 2050 N N . GLU A 1 252 ? -10.259 33.986 8.558 1.00 94.19 252 GLU A N 1
ATOM 2051 C CA . GLU A 1 252 ? -11.256 33.575 7.569 1.00 94.19 252 GLU A CA 1
ATOM 2052 C C . GLU A 1 252 ? -12.259 32.585 8.165 1.00 94.19 252 GLU A C 1
ATOM 2054 O O . GLU A 1 252 ? -13.459 32.704 7.916 1.00 94.19 252 GLU A O 1
ATOM 2059 N N . LEU A 1 253 ? -11.783 31.658 9.002 1.00 92.62 253 LEU A N 1
ATOM 2060 C CA . LEU A 1 253 ? -12.642 30.738 9.746 1.00 92.62 253 LEU A CA 1
ATOM 2061 C C . LEU A 1 253 ? -13.568 31.495 10.705 1.00 92.62 253 LEU A C 1
ATOM 2063 O O . LEU A 1 253 ? -14.768 31.231 10.736 1.00 92.62 253 LEU A O 1
ATOM 2067 N N . GLN A 1 254 ? -13.048 32.493 11.428 1.00 91.31 254 GLN A N 1
ATOM 2068 C CA . GLN A 1 254 ? -13.860 33.334 12.307 1.00 91.31 254 GLN A CA 1
ATOM 2069 C C . GLN A 1 254 ? -14.917 34.129 11.523 1.00 91.31 254 GLN A C 1
ATOM 2071 O O . GLN A 1 254 ? -16.030 34.317 12.015 1.00 91.31 254 GLN A O 1
ATOM 2076 N N . ARG A 1 255 ? -14.597 34.584 10.303 1.00 94.44 255 ARG A N 1
ATOM 2077 C CA . ARG A 1 255 ? -15.559 35.259 9.419 1.00 94.44 255 ARG A CA 1
ATOM 2078 C C . ARG A 1 255 ? -16.692 34.324 8.998 1.00 94.44 255 ARG A C 1
ATOM 2080 O O . ARG A 1 255 ? -17.842 34.731 9.108 1.00 94.44 255 ARG A O 1
ATOM 2087 N N . ILE A 1 256 ? -16.380 33.099 8.564 1.00 91.88 256 ILE A N 1
ATOM 2088 C CA . ILE A 1 256 ? -17.396 32.100 8.177 1.00 91.88 256 ILE A CA 1
ATOM 2089 C C . ILE A 1 256 ? -18.313 31.788 9.359 1.00 91.88 256 ILE A C 1
ATOM 2091 O O . ILE A 1 256 ? -19.529 31.818 9.217 1.00 91.88 256 ILE A O 1
ATOM 2095 N N . CYS A 1 257 ? -17.748 31.567 10.546 1.00 91.62 257 CYS A N 1
ATOM 2096 C CA . CYS A 1 257 ? -18.553 31.320 11.736 1.00 91.62 257 CYS A CA 1
ATOM 2097 C C . CYS A 1 257 ? -19.490 32.492 12.060 1.00 91.62 257 CYS A C 1
ATOM 2099 O O . CYS A 1 257 ? -20.647 32.256 12.386 1.00 91.62 257 CYS A O 1
ATOM 2101 N N . LYS A 1 258 ? -19.029 33.745 11.927 1.00 93.38 258 LYS A N 1
ATOM 2102 C CA . LYS A 1 258 ? -19.883 34.932 12.111 1.00 93.38 258 LYS A CA 1
ATOM 2103 C C . LYS A 1 258 ? -20.998 35.019 11.066 1.00 93.38 258 LYS A C 1
ATOM 2105 O O . LYS A 1 258 ? -22.109 35.401 11.412 1.00 93.38 258 LYS A O 1
ATOM 2110 N N . GLU A 1 259 ? -20.708 34.675 9.812 1.00 93.81 259 GLU A N 1
ATOM 2111 C CA . GLU A 1 259 ? -21.687 34.660 8.716 1.00 93.81 259 GLU A CA 1
ATOM 2112 C C . GLU A 1 259 ? -22.781 33.604 8.946 1.00 93.81 259 GLU A C 1
ATOM 2114 O O . GLU A 1 259 ? -23.956 33.873 8.707 1.00 93.81 259 GLU A O 1
ATOM 2119 N N . ASP A 1 260 ? -22.410 32.455 9.517 1.00 90.75 260 ASP A N 1
ATOM 2120 C CA . ASP A 1 260 ? -23.331 31.379 9.902 1.00 90.75 260 ASP A CA 1
ATOM 2121 C C . ASP A 1 260 ? -24.023 31.611 11.269 1.00 90.75 260 ASP A C 1
ATOM 2123 O O . ASP A 1 260 ? -24.820 30.783 11.714 1.00 90.75 260 ASP A O 1
ATOM 2127 N N . GLY A 1 261 ? -23.749 32.735 11.943 1.00 90.62 261 GLY A N 1
ATOM 2128 C CA . GLY A 1 261 ? -24.371 33.102 13.222 1.00 90.62 261 GLY A CA 1
ATOM 2129 C C . GLY A 1 261 ? -23.781 32.408 14.458 1.00 90.62 261 GLY A C 1
ATOM 2130 O O . GLY A 1 261 ? -24.435 32.347 15.498 1.00 90.62 261 GLY A O 1
ATOM 2131 N N . TYR A 1 262 ? -22.560 31.878 14.365 1.00 87.81 262 TYR A N 1
ATOM 2132 C CA . TYR A 1 262 ? -21.825 31.287 15.483 1.00 87.81 262 TYR A CA 1
ATOM 2133 C C . TYR A 1 262 ? -20.867 32.297 16.135 1.00 87.81 262 TYR A C 1
ATOM 2135 O O . TYR A 1 262 ? -19.880 32.737 15.533 1.00 87.81 262 TYR A O 1
ATOM 2143 N N . ASP A 1 263 ? -21.091 32.592 17.417 1.00 84.06 263 ASP A N 1
ATOM 2144 C CA . ASP A 1 263 ? -20.191 33.422 18.220 1.00 84.06 263 ASP A CA 1
ATOM 2145 C C . ASP A 1 263 ? -18.942 32.639 18.656 1.00 84.06 263 ASP A C 1
ATOM 2147 O O . ASP A 1 263 ? -18.971 31.798 19.552 1.00 84.06 263 ASP A O 1
ATOM 2151 N N . CYS A 1 264 ? -17.797 32.945 18.040 1.00 77.25 264 CYS A N 1
ATOM 2152 C CA . CYS A 1 264 ? -16.513 32.276 18.308 1.00 77.25 264 CYS A CA 1
ATOM 2153 C C . CYS A 1 264 ? -15.835 32.677 19.634 1.00 77.25 264 CYS A C 1
ATOM 2155 O O . CYS A 1 264 ? -14.688 32.295 19.861 1.00 77.25 264 CYS A O 1
ATOM 2157 N N . GLN A 1 265 ? -16.489 33.463 20.496 1.00 75.06 265 GLN A N 1
ATOM 2158 C CA . GLN A 1 265 ? -15.865 34.030 21.703 1.00 75.06 265 GLN A CA 1
ATOM 2159 C C . GLN A 1 265 ? -15.469 32.971 22.749 1.00 75.06 265 GLN A C 1
ATOM 2161 O O . GLN A 1 265 ? -14.648 33.244 23.619 1.00 75.06 265 GLN A O 1
ATOM 2166 N N . SER A 1 266 ? -16.004 31.752 22.653 1.00 63.50 266 SER A N 1
ATOM 2167 C CA . SER A 1 266 ? -15.771 30.667 23.614 1.00 63.50 266 SER A CA 1
ATOM 2168 C C . SER A 1 266 ? -14.595 29.738 23.279 1.00 63.50 266 SER A C 1
ATOM 2170 O O . SER A 1 266 ? -14.250 28.890 24.098 1.00 63.50 266 SER A O 1
ATOM 2172 N N . ILE A 1 267 ? -13.955 29.872 22.110 1.00 62.50 267 ILE A N 1
ATOM 2173 C CA . ILE A 1 267 ? -12.926 28.911 21.652 1.00 62.50 267 ILE A CA 1
ATOM 2174 C C . ILE A 1 267 ? -11.517 29.267 22.167 1.00 62.50 267 ILE A C 1
ATOM 2176 O O . ILE A 1 267 ? -10.640 28.408 22.217 1.00 62.50 267 ILE A O 1
ATOM 2180 N N . SER A 1 268 ? -11.305 30.494 22.650 1.00 57.50 268 SER A N 1
ATOM 2181 C CA . SER A 1 268 ? -10.019 30.978 23.182 1.00 57.50 268 SER A CA 1
ATOM 2182 C C . SER A 1 268 ? -9.560 30.308 24.489 1.00 57.50 268 SER A C 1
ATOM 2184 O O . SER A 1 268 ? -8.450 30.568 24.932 1.00 57.50 268 SER A O 1
ATOM 2186 N N . LEU A 1 269 ? -10.384 29.459 25.114 1.00 55.34 269 LEU A N 1
ATOM 2187 C CA . LEU A 1 269 ? -10.117 28.866 26.435 1.00 55.34 269 LEU A CA 1
ATOM 2188 C C . LEU A 1 269 ? -9.489 27.457 26.397 1.00 55.34 269 LEU A C 1
ATOM 2190 O O . LEU A 1 269 ? -9.346 26.840 27.445 1.00 55.34 269 LEU A O 1
ATOM 2194 N N . ILE A 1 270 ? -9.150 26.913 25.220 1.00 55.31 270 ILE A N 1
ATOM 2195 C CA . ILE A 1 270 ? -8.684 25.509 25.084 1.00 55.31 270 ILE A CA 1
ATOM 2196 C C . ILE A 1 270 ? -7.205 25.411 24.643 1.00 55.31 270 ILE A C 1
ATOM 2198 O O . ILE A 1 270 ? -6.684 24.318 24.442 1.00 55.31 270 ILE A O 1
ATOM 2202 N N . THR A 1 271 ? -6.495 26.533 24.504 1.00 51.09 271 THR A N 1
ATOM 2203 C CA . THR A 1 271 ? -5.083 26.556 24.066 1.00 51.09 271 THR A CA 1
ATOM 2204 C C . THR A 1 271 ? -4.094 27.030 25.136 1.00 51.09 271 THR A C 1
ATOM 2206 O O . THR A 1 271 ? -3.062 27.595 24.778 1.00 51.09 271 THR A O 1
ATOM 2209 N N . GLU A 1 272 ? -4.382 26.781 26.417 1.00 43.66 272 GLU A N 1
ATOM 2210 C CA . GLU A 1 272 ? -3.376 26.792 27.498 1.00 43.66 272 GLU A CA 1
ATOM 2211 C C . GLU A 1 272 ? -3.079 25.370 27.987 1.00 43.66 272 GLU A C 1
ATOM 2213 O O . GLU A 1 272 ? -4.042 24.581 28.142 1.00 43.66 272 GLU A O 1
#

Sequence (272 aa):
MQKVFDEQCLKKEEKARREQEKKKALECEQAEKERQKAKKSRAEKVRRLAGEKRREAEIEAERRAKMKKNKDIHLAVRLNKIEDNWFERLNQVVGRLYTTTMDKGKCKVVHQSENNSTFDDSEKSDTSIAQELNERTGRLCISEKRKRGQEHVFKDSPPMEQPPRRTPKSGILKPVQLSTRITRSKSKKATSRAPVVKTSVKTPFSVMKTPKLAKKTPQHVRVYTPVTRGALERLRYRNKMIDDLKHMDAVELQRICKEDGYDCQSISLITE